Protein AF-R5GU74-F1 (afdb_monomer)

Secondary structure (DSSP, 8-state):
---HHHHHHHHHHHHS---SPEEEEEETTEEEEE-----SSHHHHHHTT----HHHHHHHHHHHHHHHHHHH----EEEEEEEEEEEEEE-TTSS-EEEEEEEEEEEEEESSHHHHHHHHHHHHHH-TTS-TT-BPPPTTSSSEEEEEEESS--TT----------S-----------

Structure (mmCIF, N/CA/C/O backbone):
data_AF-R5GU74-F1
#
_entry.id   AF-R5GU74-F1
#
loop_
_atom_site.group_PDB
_atom_site.id
_atom_site.type_symbol
_atom_site.label_atom_id
_atom_site.label_alt_id
_atom_site.label_comp_id
_atom_site.label_asym_id
_atom_site.label_entity_id
_atom_site.label_seq_id
_atom_site.pdbx_PDB_ins_code
_atom_site.Cartn_x
_atom_site.Cartn_y
_atom_site.Cartn_z
_atom_site.occupancy
_atom_site.B_iso_or_equiv
_atom_site.auth_seq_id
_atom_site.auth_comp_id
_atom_site.auth_asym_id
_atom_site.auth_atom_id
_atom_site.pdbx_PDB_model_num
ATOM 1 N N . MET A 1 1 ? -27.570 -5.276 6.043 1.00 58.91 1 MET A N 1
ATOM 2 C CA . MET A 1 1 ? -28.927 -4.745 5.839 1.00 58.91 1 MET A CA 1
ATOM 3 C C . MET A 1 1 ? -28.924 -3.304 6.296 1.00 58.91 1 MET A C 1
ATOM 5 O O . MET A 1 1 ? -28.289 -3.022 7.304 1.00 58.91 1 MET A O 1
ATOM 9 N N . ILE A 1 2 ? -29.552 -2.408 5.537 1.00 73.69 2 ILE A N 1
ATOM 10 C CA . ILE A 1 2 ? -29.804 -1.035 5.986 1.00 73.69 2 ILE A CA 1
ATOM 11 C C . ILE A 1 2 ? -30.941 -1.130 7.002 1.00 73.69 2 ILE A C 1
ATOM 13 O O . ILE A 1 2 ? -32.012 -1.630 6.669 1.00 73.69 2 ILE A O 1
ATOM 17 N N . THR A 1 3 ? -30.684 -0.750 8.251 1.00 86.31 3 THR A N 1
ATOM 18 C CA . THR A 1 3 ? -31.698 -0.796 9.309 1.00 86.31 3 THR A CA 1
ATOM 19 C C . THR A 1 3 ? -32.511 0.503 9.310 1.00 86.31 3 THR A C 1
ATOM 21 O O . THR A 1 3 ? -31.952 1.563 9.021 1.00 86.31 3 THR A O 1
ATOM 24 N N . PRO A 1 4 ? -33.803 0.473 9.680 1.00 89.12 4 PRO A N 1
ATOM 25 C CA . PRO A 1 4 ? -34.601 1.693 9.841 1.00 89.12 4 PRO A CA 1
ATOM 26 C C . PRO A 1 4 ? -33.964 2.701 10.812 1.00 89.12 4 PRO A C 1
ATOM 28 O O . PRO A 1 4 ? -33.993 3.902 10.564 1.00 89.12 4 PRO A O 1
ATOM 31 N N . ALA A 1 5 ? -33.299 2.207 11.862 1.00 87.19 5 ALA A N 1
ATOM 32 C CA . ALA A 1 5 ? -32.558 3.028 12.819 1.00 87.19 5 ALA A CA 1
ATOM 33 C C . ALA A 1 5 ? -31.375 3.780 12.183 1.00 87.19 5 ALA A C 1
ATOM 35 O O . ALA A 1 5 ? -31.147 4.945 12.493 1.00 87.19 5 ALA A O 1
ATOM 36 N N . LEU A 1 6 ? -30.645 3.145 11.256 1.00 88.44 6 LEU A N 1
ATOM 37 C CA . LEU A 1 6 ? -29.564 3.806 10.519 1.00 88.44 6 LEU A CA 1
ATOM 38 C C . LEU A 1 6 ? -30.110 4.941 9.644 1.00 88.44 6 LEU A C 1
ATOM 40 O O . LEU A 1 6 ? -29.499 6.000 9.562 1.00 88.44 6 LEU A O 1
ATOM 44 N N . VAL A 1 7 ? -31.257 4.726 8.998 1.00 91.00 7 VAL A N 1
ATOM 45 C CA . VAL A 1 7 ? -31.897 5.749 8.159 1.00 91.00 7 VAL A CA 1
ATOM 46 C C . VAL A 1 7 ? -32.353 6.942 8.998 1.00 91.00 7 VAL A C 1
ATOM 48 O O . VAL A 1 7 ? -32.141 8.078 8.578 1.00 91.00 7 VAL A O 1
ATOM 51 N N . ALA A 1 8 ? -32.945 6.698 10.170 1.00 93.75 8 ALA A N 1
ATOM 52 C CA . ALA A 1 8 ? -33.333 7.756 11.101 1.00 93.75 8 ALA A CA 1
ATOM 53 C C . ALA A 1 8 ? -32.115 8.583 11.542 1.00 93.75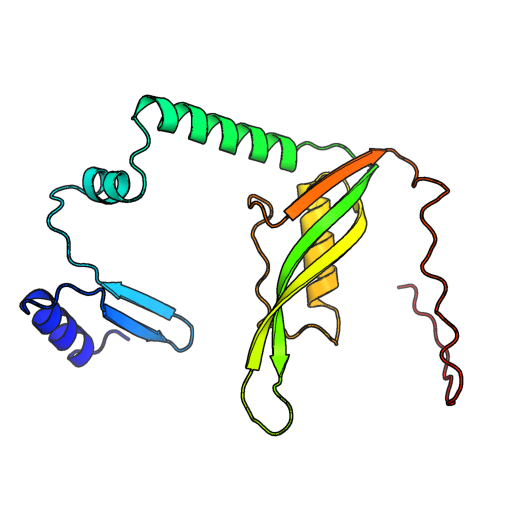 8 ALA A C 1
ATOM 55 O O . ALA A 1 8 ? -32.103 9.791 11.338 1.00 93.75 8 ALA A O 1
ATOM 56 N N . ASP A 1 9 ? -31.038 7.934 11.995 1.00 92.06 9 ASP A N 1
ATOM 57 C CA . ASP A 1 9 ? -29.837 8.648 12.444 1.00 92.06 9 ASP A CA 1
ATOM 58 C C . ASP A 1 9 ? -29.148 9.438 11.313 1.00 92.06 9 ASP A C 1
ATOM 60 O O . ASP A 1 9 ? -28.591 10.507 11.560 1.00 92.06 9 ASP A O 1
ATOM 64 N N . ILE A 1 10 ? -29.206 8.963 10.061 1.00 93.00 10 ILE A N 1
ATOM 65 C CA . ILE A 1 10 ? -28.720 9.730 8.900 1.00 93.00 10 ILE A CA 1
ATOM 66 C C . ILE A 1 10 ? -29.556 10.997 8.692 1.00 93.00 10 ILE A C 1
ATOM 68 O O . ILE A 1 10 ? -28.984 12.052 8.419 1.00 93.00 10 ILE A O 1
ATOM 72 N N . LYS A 1 11 ? -30.888 10.909 8.807 1.00 93.81 11 LYS A N 1
ATOM 73 C CA . LYS A 1 11 ? -31.780 12.073 8.680 1.00 93.81 11 LYS A CA 1
ATOM 74 C C . LYS A 1 11 ? -31.540 13.074 9.806 1.00 93.81 11 LYS A C 1
ATOM 76 O O . LYS A 1 11 ? -31.382 14.259 9.525 1.00 93.81 11 LYS A O 1
ATOM 81 N N . ASP A 1 12 ? -31.425 12.591 11.038 1.00 94.50 12 ASP A N 1
ATOM 82 C CA . ASP A 1 12 ? -31.149 13.426 12.208 1.00 94.50 12 ASP A CA 1
ATOM 83 C C . ASP A 1 12 ? -29.783 14.103 12.082 1.00 94.50 12 ASP A C 1
ATOM 85 O O . ASP A 1 12 ? -29.648 15.310 12.286 1.00 94.50 12 ASP A O 1
ATOM 89 N N . TYR A 1 13 ? -28.760 13.354 11.657 1.00 93.19 13 TYR A N 1
ATOM 90 C CA . TYR A 1 13 ? -27.455 13.935 11.388 1.00 93.19 13 TYR A CA 1
ATOM 91 C C . TYR A 1 13 ? -27.542 14.972 10.272 1.00 93.19 13 TYR A C 1
ATOM 93 O O . TYR A 1 13 ? -26.998 16.052 10.459 1.00 93.19 13 TYR A O 1
ATOM 101 N N . ALA A 1 14 ? -28.241 14.714 9.163 1.00 91.31 14 ALA A N 1
ATOM 102 C CA . ALA A 1 14 ? -28.392 15.673 8.069 1.00 91.31 14 ALA A CA 1
ATOM 103 C C . ALA A 1 14 ? -29.067 16.982 8.519 1.00 91.31 14 ALA A C 1
ATOM 105 O O . ALA A 1 14 ? -28.586 18.049 8.146 1.00 91.31 14 ALA A O 1
ATOM 106 N N . ALA A 1 15 ? -30.099 16.894 9.363 1.00 93.31 15 ALA A N 1
ATOM 107 C CA . ALA A 1 15 ? -30.835 18.040 9.899 1.00 93.31 15 ALA A CA 1
ATOM 108 C C . ALA A 1 15 ? -30.108 18.785 11.034 1.00 93.31 15 ALA A C 1
ATOM 110 O O . ALA A 1 15 ? -30.393 19.954 11.273 1.00 93.31 15 ALA A O 1
ATOM 111 N N . SER A 1 16 ? -29.186 18.129 11.746 1.00 91.88 16 SER A N 1
ATOM 112 C CA . SER A 1 16 ? -28.433 18.764 12.836 1.00 91.88 16 SER A CA 1
ATOM 113 C C . SER A 1 16 ? -27.524 19.898 12.340 1.00 91.88 16 SER A C 1
ATOM 115 O O . SER A 1 16 ? -27.186 19.954 11.163 1.00 91.88 16 SER A O 1
ATOM 117 N N . ASP A 1 17 ? -27.021 20.746 13.234 1.00 88.94 17 ASP A N 1
ATOM 118 C CA . ASP A 1 17 ? -25.986 21.739 12.891 1.00 88.94 17 ASP A CA 1
ATOM 119 C C . ASP A 1 17 ? -24.555 21.194 13.094 1.00 88.94 17 ASP A C 1
ATOM 121 O O . ASP A 1 17 ? -23.578 21.927 13.186 1.00 88.94 17 ASP A O 1
ATOM 125 N N . MET A 1 18 ? -24.403 19.868 13.213 1.00 83.19 18 MET A N 1
ATOM 126 C CA . MET A 1 18 ? -23.107 19.249 13.488 1.00 83.19 18 MET A CA 1
ATOM 127 C C . MET A 1 18 ? -22.195 19.321 12.247 1.00 83.19 18 MET A C 1
ATOM 129 O O . MET A 1 18 ? -22.518 18.684 11.236 1.00 83.19 18 MET A O 1
ATOM 133 N N . PRO A 1 19 ? -21.046 20.029 12.305 1.00 80.62 19 PRO A N 1
ATOM 134 C CA . PRO A 1 19 ? -20.224 20.299 11.122 1.00 80.62 19 PRO A CA 1
ATOM 135 C C . PRO A 1 19 ? -19.211 19.182 10.821 1.00 80.62 19 PRO A C 1
ATOM 137 O O . PRO A 1 19 ? -18.634 19.130 9.736 1.00 80.62 19 PRO A O 1
ATOM 140 N N . TYR A 1 20 ? -18.968 18.276 11.774 1.00 87.19 20 TYR A N 1
ATOM 141 C CA . TYR A 1 20 ? -17.936 17.247 11.653 1.00 87.19 20 TYR A CA 1
ATOM 142 C C . TYR A 1 20 ? -18.425 16.005 10.900 1.00 87.19 20 TYR A C 1
ATOM 144 O O . TYR A 1 20 ? -19.555 15.565 11.139 1.00 87.19 20 TYR A O 1
ATOM 152 N N . PRO A 1 21 ? -17.581 15.383 10.049 1.00 92.44 21 PRO A N 1
ATOM 153 C CA . PRO A 1 21 ? -17.921 14.142 9.362 1.00 92.44 21 PRO A CA 1
ATOM 154 C C . PRO A 1 21 ? -18.311 13.014 10.322 1.00 92.44 21 PRO A C 1
ATOM 156 O O . PRO A 1 21 ? -17.566 12.701 11.252 1.00 92.44 21 PRO A O 1
ATOM 159 N N . LYS A 1 22 ? -19.437 12.343 10.059 1.00 93.25 22 LYS A N 1
ATOM 160 C CA . LYS A 1 22 ? -19.902 11.195 10.856 1.00 93.25 22 LYS A CA 1
ATOM 161 C C . LYS A 1 22 ? -19.624 9.882 10.129 1.00 93.25 22 LYS A C 1
ATOM 163 O O . LYS A 1 22 ? -19.886 9.754 8.935 1.00 93.25 22 LYS A O 1
ATOM 168 N N . ARG A 1 23 ? -19.070 8.893 10.838 1.00 93.00 23 ARG A N 1
ATOM 169 C CA . ARG A 1 23 ? -18.725 7.571 10.288 1.00 93.00 23 ARG A CA 1
ATOM 170 C C . ARG A 1 23 ? -19.761 6.525 10.687 1.00 93.00 23 ARG A C 1
ATOM 172 O O . ARG A 1 23 ? -20.012 6.319 11.869 1.00 93.00 23 ARG A O 1
ATOM 179 N N . TYR A 1 24 ? -20.256 5.785 9.704 1.00 92.31 24 TYR A N 1
ATOM 180 C CA . TYR A 1 24 ? -21.252 4.732 9.865 1.00 92.31 24 TYR A CA 1
ATOM 181 C C . TYR A 1 24 ? -20.660 3.362 9.570 1.00 92.31 24 TYR A C 1
ATOM 183 O O . TYR A 1 24 ? -20.068 3.147 8.514 1.00 92.31 24 TYR A O 1
ATOM 191 N N . LYS A 1 25 ? -20.826 2.414 10.497 1.00 88.50 25 LYS A N 1
ATOM 192 C CA . LYS A 1 25 ? -20.379 1.025 10.340 1.00 88.50 25 LYS A CA 1
ATOM 193 C C . LYS A 1 25 ? -21.552 0.162 9.876 1.00 88.50 25 LYS A C 1
ATOM 195 O O . LYS A 1 25 ? -22.497 -0.039 10.626 1.00 88.50 25 LYS A O 1
ATOM 200 N N . VAL A 1 26 ? -21.473 -0.368 8.656 1.00 87.06 26 VAL A N 1
ATOM 201 C CA . VAL A 1 26 ? -22.537 -1.200 8.058 1.00 87.06 26 VAL A CA 1
ATOM 202 C C . VAL A 1 26 ? -22.237 -2.690 8.236 1.00 87.06 26 VAL A C 1
ATOM 204 O O . VAL A 1 26 ? -23.146 -3.499 8.411 1.00 87.06 26 VAL A O 1
ATOM 207 N N . ARG A 1 27 ? -20.950 -3.064 8.197 1.00 82.38 27 ARG A N 1
ATOM 208 C CA . ARG A 1 27 ? -20.431 -4.422 8.452 1.00 82.38 27 ARG A CA 1
ATOM 209 C C . ARG A 1 27 ? -19.072 -4.339 9.166 1.00 82.38 27 ARG A C 1
ATOM 211 O O . ARG A 1 27 ? -18.459 -3.271 9.151 1.00 82.38 27 ARG A O 1
ATOM 218 N N . PRO A 1 28 ? -18.542 -5.435 9.747 1.00 80.31 28 PRO A N 1
ATOM 219 C CA . PRO A 1 28 ? -17.254 -5.432 10.452 1.00 80.31 28 PRO A CA 1
ATOM 220 C C . PRO A 1 28 ? -16.089 -4.770 9.696 1.00 80.31 28 PRO A C 1
ATOM 222 O O . PRO A 1 28 ? -15.241 -4.157 10.339 1.00 80.31 28 PRO A O 1
ATOM 225 N N . ARG A 1 29 ? -16.088 -4.823 8.355 1.00 83.56 29 ARG A N 1
ATOM 226 C CA . ARG A 1 29 ? -15.060 -4.228 7.477 1.00 83.56 29 ARG A CA 1
ATOM 227 C C . ARG A 1 29 ? -15.585 -3.170 6.498 1.00 83.56 29 ARG A C 1
ATOM 229 O O . ARG A 1 29 ? -14.832 -2.719 5.647 1.00 83.56 29 ARG A O 1
ATOM 236 N N . ILE A 1 30 ? -16.861 -2.787 6.587 1.00 87.31 30 ILE A N 1
ATOM 237 C CA . ILE A 1 30 ? -17.474 -1.834 5.650 1.00 87.31 30 ILE A CA 1
ATOM 238 C C . ILE A 1 30 ? -18.059 -0.673 6.439 1.00 87.31 30 ILE A C 1
ATOM 240 O O . I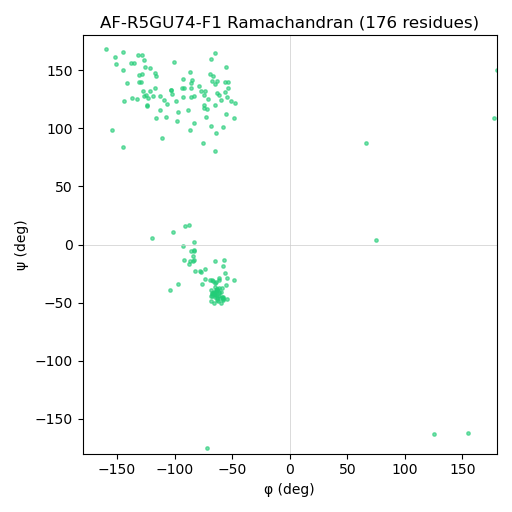LE A 1 30 ? -18.950 -0.853 7.276 1.00 87.31 30 ILE A O 1
ATOM 244 N N . TYR A 1 31 ? -17.551 0.516 6.145 1.00 92.19 31 TYR A N 1
ATOM 245 C CA . TYR A 1 31 ? -18.023 1.775 6.689 1.00 92.19 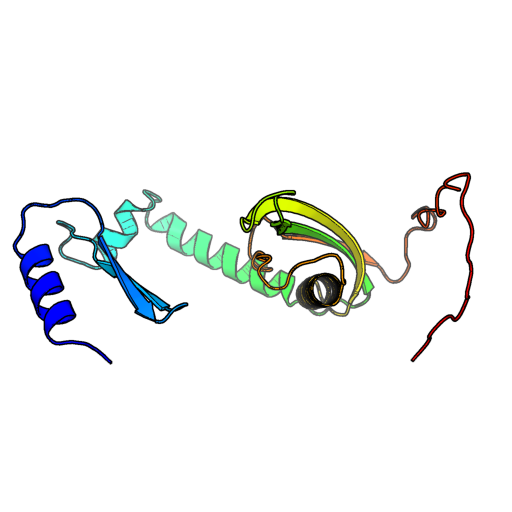31 TYR A CA 1
ATOM 246 C C . TYR A 1 31 ? -18.146 2.811 5.575 1.00 92.19 31 TYR A C 1
ATOM 248 O O . TYR A 1 31 ? -17.463 2.721 4.557 1.00 92.19 31 TYR A O 1
ATOM 256 N N . PHE A 1 32 ? -18.996 3.805 5.790 1.00 92.06 32 PHE A N 1
ATOM 257 C CA . PHE A 1 32 ? -19.024 5.021 4.986 1.00 92.06 32 PHE A CA 1
ATOM 258 C C . PHE A 1 32 ? -18.968 6.234 5.912 1.00 92.06 32 PHE A C 1
ATOM 260 O O . PHE A 1 32 ? -19.182 6.118 7.121 1.00 92.06 32 PHE A O 1
ATOM 267 N N . ILE A 1 33 ? -18.632 7.389 5.352 1.00 92.56 33 ILE A N 1
ATOM 268 C CA . ILE A 1 33 ? -18.660 8.665 6.063 1.00 92.56 33 ILE A CA 1
ATOM 269 C C . ILE A 1 33 ? -19.689 9.572 5.407 1.00 92.56 33 ILE A C 1
ATOM 271 O O . ILE A 1 33 ? -19.854 9.539 4.188 1.00 92.56 33 ILE A O 1
ATOM 275 N N . LEU A 1 34 ? -20.358 10.375 6.221 1.00 91.69 34 LEU A N 1
ATOM 276 C CA . LEU A 1 34 ? -21.212 11.455 5.767 1.00 91.69 34 LEU A CA 1
ATOM 277 C C . LEU A 1 34 ? -20.517 12.771 6.102 1.00 91.69 34 LEU A C 1
ATOM 279 O O . LEU A 1 34 ? -20.118 12.989 7.244 1.00 91.69 34 LEU A O 1
ATOM 283 N N . ILE A 1 35 ? -20.314 13.601 5.084 1.00 89.88 35 ILE A N 1
ATOM 284 C CA . ILE A 1 35 ? -19.662 14.906 5.192 1.00 89.88 35 ILE A CA 1
ATOM 285 C C . ILE A 1 35 ? -20.684 15.945 4.757 1.00 89.88 35 ILE A C 1
ATOM 287 O O . ILE A 1 35 ? -21.233 15.836 3.661 1.00 89.88 35 ILE A O 1
ATOM 291 N N . LYS A 1 36 ? -20.907 16.956 5.595 1.00 89.38 36 LYS A N 1
ATOM 292 C CA . LYS A 1 36 ? -21.650 18.150 5.199 1.00 89.38 36 LYS A CA 1
ATOM 293 C C . LYS A 1 36 ? -20.709 19.141 4.547 1.00 89.38 36 LYS A C 1
ATOM 295 O O . LYS A 1 36 ? -19.575 19.320 4.987 1.00 89.38 36 LYS A O 1
ATOM 300 N N . THR A 1 37 ? -21.175 19.769 3.484 1.00 86.12 37 THR A N 1
ATOM 301 C CA . THR A 1 37 ? -20.413 20.788 2.779 1.00 86.12 37 THR A CA 1
ATOM 302 C C . THR A 1 37 ? -21.350 21.862 2.262 1.00 86.12 37 THR A C 1
ATOM 304 O O . THR A 1 37 ? -22.508 21.585 1.965 1.00 86.12 37 THR A O 1
ATOM 307 N N . VAL A 1 38 ? -20.824 23.080 2.171 1.00 85.44 38 VAL A N 1
ATOM 308 C CA . VAL A 1 38 ? -21.485 24.221 1.527 1.00 85.44 38 VAL A CA 1
ATOM 309 C C . VAL A 1 38 ? -21.262 24.238 0.012 1.00 85.44 38 VAL A C 1
ATOM 311 O O . VAL A 1 38 ? -21.901 25.020 -0.683 1.00 85.44 38 VAL A O 1
ATOM 314 N N . ALA A 1 39 ? -20.368 23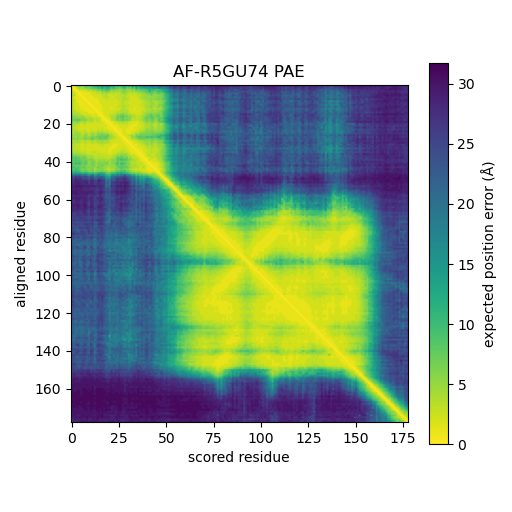.384 -0.500 1.00 85.31 39 ALA A N 1
ATOM 315 C CA . ALA A 1 39 ? -20.094 23.282 -1.926 1.00 85.31 39 ALA A CA 1
ATOM 316 C C . ALA A 1 39 ? -21.346 22.818 -2.679 1.00 85.31 39 ALA A C 1
ATOM 318 O O . ALA A 1 39 ? -21.955 21.805 -2.327 1.00 85.31 39 ALA A O 1
ATOM 319 N N . GLN A 1 40 ? -21.700 23.535 -3.742 1.00 85.94 40 GLN A N 1
ATOM 320 C CA . GLN A 1 40 ? -22.898 23.241 -4.533 1.00 85.94 40 GLN A CA 1
ATOM 321 C C . GLN A 1 40 ? -22.649 22.128 -5.551 1.00 85.94 40 GLN A C 1
ATOM 323 O O . GLN A 1 40 ? -23.580 21.454 -5.992 1.00 85.94 40 GLN A O 1
ATOM 328 N N . THR A 1 41 ? -21.384 21.913 -5.923 1.00 86.56 41 THR A N 1
ATOM 329 C CA . THR A 1 41 ? -20.993 20.875 -6.879 1.00 86.56 41 THR A CA 1
ATOM 330 C C . THR A 1 41 ? -19.917 19.953 -6.315 1.00 86.56 41 THR A C 1
ATOM 332 O O . THR A 1 41 ? -19.069 20.332 -5.505 1.00 86.56 41 THR A O 1
ATOM 335 N N . LEU A 1 42 ? -19.895 18.712 -6.808 1.00 78.12 42 LEU A N 1
ATOM 336 C CA . LEU A 1 42 ? -18.841 17.752 -6.477 1.00 78.12 42 LEU A CA 1
ATOM 337 C C . LEU A 1 42 ? -17.450 18.243 -6.927 1.00 78.12 42 LEU A C 1
ATOM 339 O O . LEU A 1 42 ? -16.445 17.891 -6.308 1.00 78.12 42 LEU A O 1
ATOM 343 N N . ALA A 1 43 ? -17.385 19.021 -8.013 1.00 79.94 43 ALA A N 1
ATOM 344 C CA . ALA A 1 43 ? -16.143 19.588 -8.530 1.00 79.94 43 ALA A CA 1
ATOM 345 C C . ALA A 1 43 ? -15.545 20.597 -7.539 1.00 79.94 43 ALA A C 1
ATOM 347 O O . ALA A 1 43 ? -14.393 20.445 -7.138 1.00 79.94 43 ALA A O 1
ATOM 348 N N . GLU A 1 44 ? -16.358 21.541 -7.065 1.00 80.19 44 GLU A N 1
ATOM 349 C CA . GLU A 1 44 ? -15.988 22.534 -6.050 1.00 80.19 44 GLU A CA 1
ATOM 350 C C . GLU A 1 44 ? -15.517 21.870 -4.745 1.00 80.19 44 GLU A C 1
ATOM 352 O O . GLU A 1 44 ? -14.444 22.180 -4.223 1.00 80.19 44 GLU A O 1
ATOM 357 N N . PHE A 1 45 ? -16.253 20.859 -4.267 1.00 80.62 45 PHE A N 1
ATOM 358 C CA . PHE A 1 45 ? -15.863 20.092 -3.081 1.00 80.62 45 PHE A CA 1
ATOM 359 C C . PHE A 1 45 ? -14.485 19.422 -3.233 1.00 80.62 45 PHE A C 1
ATOM 361 O O . PHE A 1 45 ? -13.704 19.350 -2.281 1.00 80.62 45 PHE A O 1
ATOM 368 N N . LYS A 1 46 ? -14.160 18.929 -4.434 1.00 80.38 46 LYS A N 1
ATOM 369 C CA . LYS A 1 46 ? -12.869 18.288 -4.725 1.00 80.38 46 LYS A CA 1
ATOM 370 C C . LYS A 1 46 ? -11.730 19.298 -4.878 1.00 80.38 46 LYS A C 1
ATOM 372 O O . LYS A 1 46 ? -10.612 18.979 -4.470 1.00 80.38 46 LYS A O 1
ATOM 377 N N . MET A 1 47 ? -12.003 20.486 -5.419 1.00 69.06 47 MET A N 1
ATOM 378 C CA . MET A 1 47 ? -11.023 21.568 -5.575 1.00 69.06 47 MET A CA 1
ATOM 379 C C . MET A 1 47 ? -10.523 22.077 -4.219 1.00 69.06 47 MET A C 1
ATOM 381 O O . MET A 1 47 ? -9.322 22.235 -4.031 1.00 69.06 47 MET A O 1
ATOM 385 N N . ASN A 1 48 ? -11.395 22.191 -3.214 1.00 60.78 48 ASN A N 1
ATOM 386 C CA . ASN A 1 48 ? -10.989 22.643 -1.875 1.00 60.78 48 ASN A CA 1
ATOM 387 C C . ASN A 1 48 ? -10.014 21.694 -1.150 1.00 60.78 48 ASN A C 1
ATOM 389 O O . ASN A 1 48 ? -9.375 22.089 -0.178 1.00 60.78 48 ASN A O 1
ATOM 393 N N . LYS A 1 49 ? -9.845 20.448 -1.620 1.00 55.75 49 LYS A N 1
ATOM 394 C CA . LYS A 1 49 ? -8.858 19.509 -1.058 1.00 55.7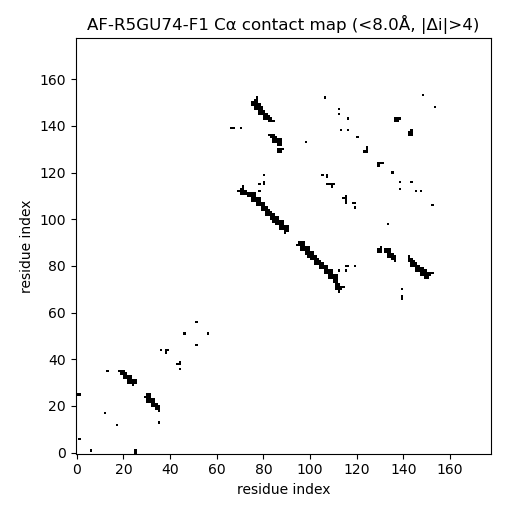5 49 LYS A CA 1
ATOM 395 C C . LYS A 1 49 ? -7.446 19.707 -1.623 1.00 55.75 49 LYS A C 1
ATOM 397 O O . LYS A 1 49 ? -6.495 19.147 -1.078 1.00 55.75 49 LYS A O 1
ATOM 402 N N . LYS A 1 50 ? -7.309 20.467 -2.712 1.00 50.41 50 LYS A N 1
ATOM 403 C CA . LYS A 1 50 ? -6.044 20.868 -3.329 1.00 50.41 50 LYS A CA 1
ATOM 404 C C . LYS A 1 50 ? -6.278 22.173 -4.078 1.00 50.41 50 LYS A C 1
ATOM 406 O O . LYS A 1 50 ? -6.722 22.138 -5.222 1.00 50.41 50 LYS A O 1
ATOM 411 N N . ALA A 1 51 ? -5.931 23.299 -3.463 1.00 43.75 51 ALA A N 1
ATOM 412 C CA . ALA A 1 51 ? -5.653 24.513 -4.219 1.00 43.75 51 ALA A CA 1
ATOM 413 C C . ALA A 1 51 ? -4.401 24.258 -5.079 1.00 43.75 51 ALA A C 1
ATOM 415 O O . ALA A 1 51 ? -3.281 24.562 -4.690 1.00 43.75 51 ALA A O 1
ATOM 416 N N . ALA A 1 52 ? -4.611 23.582 -6.202 1.00 47.69 52 ALA A N 1
ATOM 417 C CA . ALA A 1 52 ? -3.687 23.412 -7.302 1.00 47.69 52 ALA A CA 1
ATOM 418 C C . ALA A 1 52 ? -4.450 23.930 -8.533 1.00 47.69 52 ALA A C 1
ATOM 420 O O . ALA A 1 52 ? -5.556 23.436 -8.791 1.00 47.69 52 ALA A O 1
ATOM 421 N N . PRO A 1 53 ? -3.960 24.972 -9.223 1.00 43.81 53 PRO A N 1
ATOM 422 C CA . PRO A 1 53 ? -4.659 25.595 -10.342 1.00 43.81 53 PRO A CA 1
ATOM 423 C C . PRO A 1 53 ? -5.023 24.583 -11.438 1.00 43.81 53 PRO A C 1
ATOM 425 O O . PRO A 1 53 ? -4.354 23.575 -11.631 1.00 43.81 53 PRO A O 1
ATOM 428 N N . VAL A 1 54 ? -6.092 24.864 -12.188 1.00 51.47 54 VAL A N 1
ATOM 429 C CA . VAL A 1 54 ? -6.699 23.959 -13.188 1.00 51.47 54 VAL A CA 1
ATOM 430 C C . VAL A 1 54 ? -5.696 23.456 -14.248 1.00 51.47 54 VAL A C 1
ATOM 432 O O . VAL A 1 54 ? -5.815 22.315 -14.688 1.00 51.47 54 VAL A O 1
ATOM 435 N N . ASN A 1 55 ? -4.651 24.229 -14.576 1.00 49.53 55 ASN A N 1
ATOM 436 C CA . ASN A 1 55 ? -3.557 23.789 -15.459 1.00 49.53 55 ASN A CA 1
ATOM 437 C C . ASN A 1 55 ? -2.674 22.677 -14.853 1.00 49.53 55 ASN A C 1
ATOM 439 O O . ASN A 1 55 ? -2.181 21.818 -15.580 1.00 49.53 55 ASN A O 1
ATOM 443 N N . GLU A 1 56 ? -2.514 22.627 -13.528 1.00 49.66 56 GLU A N 1
ATOM 444 C CA . GLU A 1 56 ? -1.750 21.572 -12.849 1.00 49.66 56 GLU A CA 1
ATOM 445 C C . GLU A 1 56 ? -2.494 20.234 -12.825 1.00 49.66 56 GLU A C 1
ATOM 447 O O . GLU A 1 56 ? -1.870 19.186 -12.668 1.00 49.66 56 GLU A O 1
ATOM 452 N N . VAL A 1 57 ? -3.822 20.233 -12.981 1.00 52.50 57 VAL A N 1
ATOM 453 C CA . VAL A 1 57 ? -4.628 19.004 -12.938 1.00 52.50 57 VAL A CA 1
ATOM 454 C C . VAL A 1 57 ? -4.316 18.124 -14.149 1.00 52.50 57 VAL A C 1
ATOM 456 O O . VAL A 1 57 ? -4.098 16.924 -13.981 1.00 52.50 57 VAL A O 1
ATOM 459 N N . THR A 1 58 ? -4.198 18.730 -15.333 1.00 56.47 58 THR A N 1
ATOM 460 C CA . THR A 1 58 ? -3.858 18.052 -16.591 1.00 56.47 58 THR A CA 1
ATOM 461 C C . THR A 1 58 ? -2.424 17.523 -16.566 1.00 56.47 58 THR A C 1
ATOM 463 O O . THR A 1 58 ? -2.186 16.360 -16.887 1.00 56.47 58 THR A O 1
ATOM 466 N N . GLU A 1 59 ? -1.466 18.322 -16.085 1.00 58.56 59 GLU A N 1
ATOM 467 C CA . GLU A 1 59 ? -0.076 17.878 -15.933 1.00 58.56 59 GLU A CA 1
ATOM 468 C C . GLU A 1 59 ? 0.087 16.795 -14.861 1.00 58.56 59 GLU A C 1
ATOM 470 O O . GLU A 1 59 ? 0.820 15.828 -15.056 1.00 58.56 59 GLU A O 1
ATOM 475 N N . ALA A 1 60 ? -0.588 16.915 -13.717 1.00 59.12 60 ALA A N 1
ATOM 476 C CA . ALA A 1 60 ? -0.523 15.917 -12.655 1.00 59.12 60 ALA A CA 1
ATOM 477 C C . ALA A 1 60 ? -1.204 14.601 -13.058 1.00 59.12 60 ALA A C 1
ATOM 479 O O . ALA A 1 60 ? -0.799 13.536 -12.584 1.00 59.12 60 ALA A O 1
ATOM 480 N N . GLN A 1 61 ? -2.232 14.653 -13.908 1.00 60.75 61 GLN A N 1
ATOM 481 C CA . GLN A 1 61 ? -2.831 13.473 -14.528 1.00 60.75 61 GLN A CA 1
ATOM 482 C C . GLN A 1 61 ? -1.867 12.834 -15.531 1.00 60.75 61 GLN A C 1
ATOM 484 O O . GLN A 1 61 ? -1.575 11.649 -15.379 1.00 60.75 61 GLN A O 1
ATOM 489 N N . ALA A 1 62 ? -1.276 13.619 -16.436 1.00 62.28 62 ALA A N 1
ATOM 490 C CA . ALA A 1 62 ? -0.274 13.135 -17.386 1.00 62.28 62 ALA A CA 1
ATOM 491 C C . ALA A 1 62 ? 0.940 1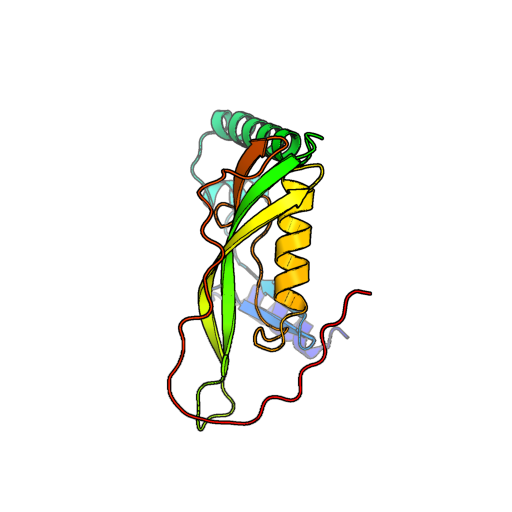2.513 -16.674 1.00 62.28 62 ALA A C 1
ATOM 493 O O . ALA A 1 62 ? 1.335 11.396 -16.980 1.00 62.28 62 ALA A O 1
ATOM 494 N N . ARG A 1 63 ? 1.482 13.155 -15.629 1.00 64.31 63 ARG A N 1
ATOM 495 C CA . ARG A 1 63 ? 2.596 12.610 -14.824 1.00 64.31 63 ARG A CA 1
ATOM 496 C C . ARG A 1 63 ? 2.233 11.292 -14.133 1.00 64.31 63 ARG A C 1
ATOM 498 O O . ARG A 1 63 ? 3.077 10.403 -14.028 1.00 64.31 63 ARG A O 1
ATOM 505 N N . LYS A 1 64 ? 0.993 11.145 -13.649 1.00 64.25 64 LYS A N 1
ATOM 506 C CA . LYS A 1 64 ? 0.510 9.883 -13.058 1.00 64.25 64 LYS A CA 1
ATOM 507 C C . LYS A 1 64 ? 0.382 8.779 -14.100 1.00 64.25 64 LYS A C 1
ATOM 509 O O . LYS A 1 64 ? 0.695 7.633 -13.785 1.00 64.25 64 LYS A O 1
ATOM 514 N N . GLU A 1 65 ? -0.072 9.120 -15.299 1.00 69.19 65 GLU A N 1
ATOM 515 C CA . GLU A 1 65 ? -0.190 8.196 -16.424 1.00 69.19 65 GLU A CA 1
ATOM 516 C C . GLU A 1 65 ? 1.191 7.760 -16.925 1.00 69.19 65 GLU A C 1
ATOM 518 O O . GLU A 1 65 ? 1.453 6.565 -17.019 1.00 69.19 65 GLU A O 1
ATOM 523 N N . THR A 1 66 ? 2.140 8.688 -17.069 1.00 75.19 66 THR A N 1
ATOM 524 C CA . THR A 1 66 ? 3.541 8.382 -17.393 1.00 75.19 66 THR A CA 1
ATOM 525 C C . THR A 1 66 ? 4.185 7.475 -16.347 1.00 75.19 66 THR A C 1
ATOM 527 O O . THR A 1 66 ? 4.819 6.485 -16.708 1.00 75.19 66 THR A O 1
ATOM 530 N N . LYS A 1 67 ? 3.987 7.748 -15.047 1.00 74.62 67 LYS A N 1
ATOM 531 C CA . LYS A 1 67 ? 4.500 6.885 -13.967 1.00 74.62 67 LYS A CA 1
ATOM 532 C C . LYS A 1 67 ? 3.878 5.487 -14.023 1.00 74.62 67 LYS A C 1
ATOM 534 O O . LYS A 1 67 ? 4.567 4.504 -13.773 1.00 74.62 67 LYS A O 1
ATOM 539 N N . LEU A 1 68 ? 2.587 5.384 -14.348 1.00 79.00 68 LEU A N 1
ATOM 540 C CA . LEU A 1 68 ? 1.911 4.096 -14.503 1.00 79.00 68 LEU A CA 1
ATOM 541 C C . LEU A 1 68 ? 2.451 3.313 -15.703 1.00 79.00 68 LEU A C 1
ATOM 543 O O . LEU A 1 68 ? 2.669 2.109 -15.588 1.00 79.00 68 LEU A O 1
ATOM 547 N N . ASN A 1 69 ? 2.691 3.991 -16.821 1.00 83.38 69 ASN A N 1
ATOM 548 C CA . ASN A 1 69 ? 3.250 3.380 -18.021 1.00 83.38 69 ASN A CA 1
ATOM 549 C C . ASN A 1 69 ? 4.687 2.905 -17.777 1.00 83.38 69 ASN A C 1
ATOM 551 O O . ASN A 1 69 ? 5.018 1.783 -18.135 1.00 83.38 69 ASN A O 1
ATOM 555 N N . GLN A 1 70 ? 5.510 3.690 -17.072 1.00 85.00 70 GLN A N 1
ATOM 556 C CA . GLN A 1 70 ? 6.847 3.262 -16.645 1.00 85.00 70 GLN A CA 1
ATOM 557 C C . GLN A 1 70 ? 6.809 2.046 -15.717 1.00 85.00 70 GLN A C 1
ATOM 559 O O . GLN A 1 70 ? 7.617 1.136 -15.866 1.00 85.00 70 GLN A O 1
ATOM 564 N N . LEU A 1 71 ? 5.868 2.015 -14.771 1.00 89.50 71 LEU A N 1
ATOM 565 C CA . LEU A 1 71 ? 5.747 0.918 -13.813 1.00 89.50 71 LEU A CA 1
ATOM 566 C C . LEU A 1 71 ? 5.384 -0.411 -14.500 1.00 89.50 71 LEU A C 1
ATOM 568 O O . LEU A 1 71 ? 5.869 -1.465 -14.094 1.00 89.50 71 LEU A O 1
ATOM 572 N N . ASN A 1 72 ? 4.550 -0.351 -15.542 1.00 90.94 72 ASN A N 1
ATOM 573 C CA . ASN A 1 72 ? 4.127 -1.515 -16.325 1.00 90.94 72 ASN A CA 1
ATOM 574 C C . ASN A 1 72 ? 5.010 -1.782 -17.553 1.00 90.94 72 ASN A C 1
ATOM 576 O O . ASN A 1 72 ? 4.754 -2.746 -18.272 1.00 90.94 72 ASN A O 1
ATOM 580 N N . SER A 1 73 ? 6.023 -0.950 -17.809 1.00 91.06 73 SER A N 1
ATOM 581 C CA . SER A 1 73 ? 6.949 -1.154 -18.920 1.00 91.06 73 SER A CA 1
ATOM 582 C C . SER A 1 73 ? 7.640 -2.501 -18.754 1.00 91.06 73 SER A C 1
ATOM 584 O O . SER A 1 73 ? 8.248 -2.767 -17.715 1.00 91.06 73 SER A O 1
ATOM 586 N N . ILE A 1 74 ? 7.535 -3.348 -19.777 1.00 93.12 74 ILE A N 1
ATOM 587 C CA . ILE A 1 74 ? 8.191 -4.652 -19.792 1.00 93.12 74 ILE A CA 1
ATOM 588 C C . ILE A 1 74 ? 9.682 -4.403 -20.000 1.00 93.12 74 ILE A C 1
ATOM 590 O O . ILE A 1 74 ? 10.113 -3.961 -21.062 1.00 93.12 74 ILE A O 1
ATOM 594 N N . GLN A 1 75 ? 10.454 -4.655 -18.955 1.00 93.25 75 GLN A N 1
ATOM 595 C CA . GLN A 1 75 ? 11.902 -4.542 -18.938 1.00 93.25 75 GLN A CA 1
ATOM 596 C C . GLN A 1 75 ? 12.439 -5.654 -18.025 1.00 93.25 75 GLN A C 1
ATOM 598 O O . GLN A 1 75 ? 12.636 -5.434 -16.829 1.00 93.25 75 GLN A O 1
ATOM 603 N N . PRO A 1 76 ? 12.605 -6.878 -18.548 1.00 94.75 76 PRO A N 1
ATOM 604 C CA . PRO A 1 76 ? 13.032 -8.013 -17.745 1.00 94.75 76 PRO A CA 1
ATOM 605 C C . PRO A 1 76 ? 14.431 -7.811 -17.170 1.00 94.75 76 PRO A C 1
ATOM 607 O O . PRO A 1 76 ? 15.309 -7.269 -17.833 1.00 94.75 76 PRO A O 1
ATOM 610 N N . GLY A 1 77 ? 14.626 -8.236 -15.923 1.00 94.12 77 GLY A N 1
ATOM 611 C CA . GLY A 1 77 ? 15.923 -8.195 -15.256 1.00 94.12 77 GLY A CA 1
ATOM 612 C C . GLY A 1 77 ? 15.800 -8.143 -13.737 1.00 94.12 77 GLY A C 1
ATOM 613 O O . GLY A 1 77 ? 14.768 -8.478 -13.150 1.00 94.12 77 GLY A O 1
ATOM 614 N N . TRP A 1 78 ? 16.879 -7.732 -13.086 1.00 95.31 78 TRP A N 1
ATOM 615 C CA . TRP A 1 78 ? 16.937 -7.499 -11.653 1.00 95.31 78 TRP A CA 1
ATOM 616 C C . TRP A 1 78 ? 16.477 -6.094 -11.306 1.00 95.31 78 TRP A C 1
ATOM 618 O O . TRP A 1 78 ? 16.897 -5.101 -11.902 1.00 95.31 78 TRP A O 1
ATOM 628 N N . TYR A 1 79 ? 15.646 -6.023 -10.276 1.00 95.31 79 TYR A N 1
ATOM 629 C CA . TYR A 1 79 ? 15.163 -4.789 -9.690 1.00 95.31 79 TYR A CA 1
ATOM 630 C C . TYR A 1 79 ? 15.543 -4.742 -8.218 1.00 95.31 79 TYR A C 1
ATOM 632 O O . TYR A 1 79 ? 15.279 -5.685 -7.480 1.00 95.31 79 TYR A O 1
ATOM 640 N N . GLU A 1 80 ? 16.092 -3.624 -7.765 1.00 96.06 80 GLU A N 1
ATOM 641 C CA . GLU A 1 80 ? 16.130 -3.282 -6.347 1.00 96.06 80 GLU A CA 1
ATOM 642 C C . GLU A 1 80 ? 14.783 -2.640 -5.999 1.00 96.06 80 GLU A C 1
ATOM 644 O O . GLU A 1 80 ? 14.509 -1.505 -6.392 1.00 96.06 80 GLU A O 1
ATOM 649 N N . GLY A 1 81 ? 13.907 -3.376 -5.315 1.00 95.25 81 GLY A N 1
ATOM 650 C CA . GLY A 1 81 ? 12.615 -2.873 -4.859 1.00 95.25 81 GLY A CA 1
ATOM 651 C C . GLY A 1 81 ? 12.646 -2.570 -3.366 1.00 95.25 81 GLY A C 1
ATOM 652 O O . GLY A 1 81 ? 13.080 -3.399 -2.571 1.00 95.25 81 GLY A O 1
ATOM 653 N N . ALA A 1 82 ? 12.151 -1.399 -2.971 1.00 96.94 82 ALA A N 1
ATOM 654 C CA . ALA A 1 82 ? 12.005 -1.005 -1.575 1.00 96.94 82 ALA A CA 1
ATOM 655 C C . ALA A 1 82 ? 10.573 -0.542 -1.289 1.00 96.94 82 ALA A C 1
ATOM 65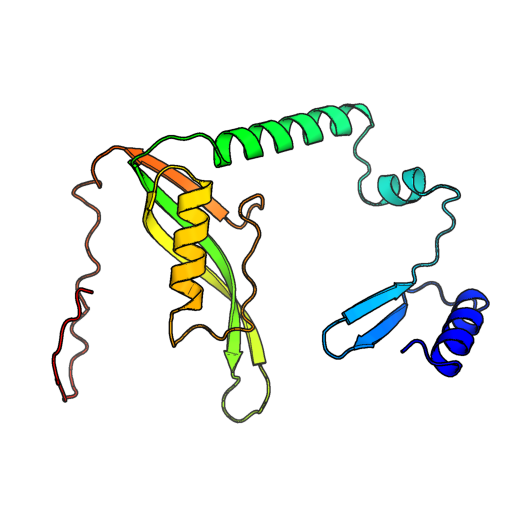7 O O . ALA A 1 82 ? 10.005 0.265 -2.024 1.00 96.94 82 ALA A O 1
ATOM 658 N N . ILE A 1 83 ? 9.992 -1.049 -0.204 1.00 96.81 83 ILE A N 1
ATOM 659 C CA . ILE A 1 83 ? 8.627 -0.765 0.231 1.00 96.81 83 ILE A CA 1
ATOM 660 C C . ILE A 1 83 ? 8.609 -0.359 1.706 1.00 96.81 83 ILE A C 1
ATOM 662 O O . ILE A 1 83 ? 9.312 -0.932 2.536 1.00 96.81 83 ILE A O 1
ATOM 666 N N . VAL A 1 84 ? 7.783 0.626 2.041 1.00 97.44 84 VAL A N 1
ATOM 667 C CA . VAL A 1 84 ? 7.447 0.992 3.420 1.00 97.44 84 VAL A CA 1
ATOM 668 C C . VAL A 1 84 ? 5.981 0.659 3.648 1.00 97.44 84 VAL A C 1
ATOM 670 O O . VAL A 1 84 ? 5.103 1.236 3.008 1.00 97.44 84 VAL A O 1
ATOM 673 N N . PHE A 1 85 ? 5.705 -0.283 4.543 1.00 97.31 85 PHE A N 1
ATOM 674 C CA . PHE A 1 85 ? 4.355 -0.768 4.820 1.00 97.31 85 PHE A CA 1
ATOM 675 C C . PHE A 1 85 ? 4.028 -0.688 6.310 1.00 97.31 85 PHE A C 1
ATOM 677 O O . PHE A 1 85 ? 4.917 -0.623 7.157 1.00 97.31 85 PHE A O 1
ATOM 684 N N . LYS A 1 86 ? 2.735 -0.681 6.640 1.00 96.88 86 LYS A N 1
ATOM 685 C CA . LYS A 1 86 ? 2.272 -0.674 8.030 1.00 96.88 86 LYS A CA 1
ATOM 686 C C . LYS A 1 86 ? 2.190 -2.115 8.523 1.00 96.88 86 LYS A C 1
ATOM 688 O O . LYS A 1 86 ? 1.204 -2.801 8.247 1.00 96.88 86 LYS A O 1
ATOM 693 N N . ARG A 1 87 ? 3.205 -2.572 9.250 1.00 96.38 87 ARG A N 1
ATOM 694 C CA . ARG A 1 87 ? 3.231 -3.897 9.876 1.00 96.38 87 ARG A CA 1
ATOM 695 C C . ARG A 1 87 ? 2.374 -3.898 11.134 1.00 96.38 87 ARG A C 1
ATOM 697 O O . ARG A 1 87 ? 2.487 -2.995 11.961 1.00 96.38 87 ARG A O 1
ATOM 704 N N . VAL A 1 88 ? 1.524 -4.907 11.274 1.00 96.94 88 VAL A N 1
ATOM 705 C CA . VAL A 1 88 ? 0.766 -5.133 12.507 1.00 96.94 88 VAL A CA 1
ATOM 706 C C . VAL A 1 88 ? 1.631 -5.897 13.500 1.00 96.94 88 VAL A C 1
ATOM 708 O O . VAL A 1 88 ? 2.177 -6.946 13.170 1.00 96.94 88 VAL A O 1
ATOM 711 N N . ILE A 1 89 ? 1.744 -5.363 14.715 1.00 93.81 89 ILE A N 1
ATOM 712 C CA . ILE A 1 89 ? 2.539 -5.941 15.800 1.00 93.81 89 ILE A CA 1
ATOM 713 C C . ILE A 1 89 ? 1.641 -6.096 17.036 1.00 93.81 89 ILE A C 1
ATOM 715 O O . ILE A 1 89 ? 0.967 -5.129 17.415 1.00 93.81 89 ILE A O 1
ATOM 719 N N . PRO A 1 90 ? 1.576 -7.291 17.654 1.00 92.00 90 PRO A N 1
ATOM 720 C CA . PRO A 1 90 ? 0.874 -7.483 18.919 1.00 92.00 90 PRO A CA 1
ATOM 721 C C . PRO A 1 90 ? 1.599 -6.744 20.044 1.00 92.00 90 PRO A C 1
ATOM 723 O O . PRO A 1 90 ? 2.826 -6.749 20.107 1.00 92.00 90 PRO A O 1
ATOM 726 N N . ILE A 1 91 ? 0.845 -6.125 20.950 1.00 92.06 91 ILE A N 1
ATOM 727 C CA . ILE A 1 91 ? 1.419 -5.512 22.150 1.00 92.06 91 ILE A CA 1
ATOM 728 C C . ILE A 1 91 ? 1.474 -6.590 23.244 1.00 92.06 91 ILE A C 1
ATOM 730 O O . ILE A 1 91 ? 0.402 -7.044 23.668 1.00 92.06 91 ILE A O 1
ATOM 734 N N . PRO A 1 92 ? 2.672 -6.999 23.716 1.00 91.25 92 PRO A N 1
ATOM 735 C CA . PRO A 1 92 ? 2.812 -8.049 24.724 1.00 91.25 92 PRO A CA 1
ATOM 736 C C . PRO A 1 92 ? 1.979 -7.765 25.977 1.00 91.25 92 PRO A C 1
ATOM 738 O O . PRO A 1 92 ? 1.881 -6.625 26.425 1.00 91.25 92 PRO A O 1
ATOM 741 N N . GLY A 1 93 ? 1.350 -8.803 26.531 1.00 91.00 93 GLY A N 1
ATOM 742 C CA . GLY A 1 93 ? 0.492 -8.678 27.715 1.00 91.00 93 GLY A CA 1
ATOM 743 C C . GLY A 1 93 ? -0.883 -8.049 27.454 1.00 91.00 93 GLY A C 1
ATOM 744 O O . GLY A 1 93 ? -1.652 -7.860 28.393 1.00 91.00 93 GLY A O 1
ATOM 745 N N . THR A 1 94 ? -1.233 -7.742 26.200 1.00 92.44 94 THR A N 1
ATOM 746 C CA . THR A 1 94 ? -2.558 -7.219 25.839 1.00 92.44 94 THR A CA 1
ATOM 747 C C . THR A 1 94 ? -3.148 -7.964 24.641 1.00 92.44 94 THR A C 1
ATOM 749 O O . THR A 1 94 ? -2.435 -8.585 23.860 1.00 92.44 94 THR A O 1
ATOM 752 N N . SER A 1 95 ? -4.460 -7.842 24.432 1.00 90.94 95 SER A N 1
ATOM 753 C CA . SER A 1 95 ? -5.137 -8.287 23.204 1.00 90.94 95 SER A CA 1
ATOM 754 C C . SER A 1 95 ? -5.144 -7.217 22.097 1.00 90.94 95 SER A C 1
ATOM 756 O O . SER A 1 95 ? -5.973 -7.265 21.182 1.00 90.94 95 SER A O 1
ATOM 758 N N . LYS A 1 96 ? -4.283 -6.195 22.207 1.00 91.75 96 LYS A N 1
ATOM 759 C CA . LYS A 1 96 ? -4.236 -5.046 21.297 1.00 91.75 96 LYS A CA 1
ATOM 760 C C . LYS A 1 96 ? -3.114 -5.198 20.272 1.00 91.75 96 LYS A C 1
ATOM 762 O O . LYS A 1 96 ? -2.125 -5.895 20.479 1.00 91.75 96 LYS A O 1
ATOM 767 N N . PHE A 1 97 ? -3.282 -4.487 19.163 1.00 93.75 97 PHE A N 1
ATOM 768 C CA . PHE A 1 97 ? -2.350 -4.462 18.043 1.00 93.75 97 PHE A CA 1
ATOM 769 C C . PHE A 1 97 ? -2.008 -3.021 17.692 1.00 93.75 97 PHE A C 1
ATOM 771 O O . PHE A 1 97 ? -2.868 -2.141 17.789 1.00 93.75 97 PHE A O 1
ATOM 778 N N . GLN A 1 98 ? -0.780 -2.797 17.241 1.00 94.06 98 GLN A N 1
ATOM 779 C CA . GLN A 1 98 ? -0.324 -1.511 16.729 1.00 94.06 98 GLN A CA 1
ATOM 780 C C . GLN A 1 98 ? 0.163 -1.638 15.288 1.00 94.06 98 GLN A C 1
ATOM 782 O O . GLN A 1 98 ? 0.628 -2.698 14.873 1.00 94.06 98 GLN A O 1
ATOM 787 N N . TYR A 1 99 ? 0.056 -0.546 14.536 1.00 96.19 99 TYR A N 1
ATOM 788 C CA . TYR A 1 99 ? 0.624 -0.437 13.198 1.00 96.19 99 TYR A CA 1
ATOM 789 C C . TYR A 1 99 ? 1.952 0.310 13.280 1.00 96.19 99 TYR A C 1
ATOM 791 O O . TYR A 1 99 ? 1.978 1.453 13.735 1.00 96.19 99 TYR A O 1
ATOM 799 N N . GLN A 1 100 ? 3.026 -0.305 12.799 1.00 95.00 100 GLN A N 1
ATOM 800 C CA . GLN A 1 100 ? 4.355 0.297 12.734 1.00 95.00 100 GLN A CA 1
ATOM 801 C C . GLN A 1 100 ? 4.810 0.421 11.279 1.00 95.00 100 GLN A C 1
ATOM 803 O O . GLN A 1 100 ? 4.680 -0.526 10.502 1.00 95.00 100 GLN A O 1
ATOM 808 N N . ASP A 1 101 ? 5.364 1.575 10.904 1.00 95.44 101 ASP A N 1
ATOM 809 C CA . ASP A 1 101 ? 6.037 1.718 9.612 1.00 95.44 101 ASP A CA 1
ATOM 810 C C . ASP A 1 101 ? 7.271 0.820 9.570 1.00 95.44 101 ASP A C 1
ATOM 812 O O . ASP A 1 101 ? 8.179 0.947 10.387 1.00 95.44 101 ASP A O 1
ATOM 816 N N . THR A 1 102 ? 7.284 -0.106 8.618 1.00 96.12 102 THR A N 1
ATOM 817 C CA . THR A 1 102 ? 8.362 -1.071 8.416 1.00 96.12 102 THR A CA 1
ATOM 818 C C . THR A 1 102 ? 8.879 -0.934 6.996 1.00 96.12 102 THR A C 1
ATOM 820 O O . THR A 1 102 ? 8.107 -1.003 6.038 1.00 96.12 102 THR A O 1
ATOM 823 N N . ARG A 1 103 ? 10.191 -0.738 6.860 1.00 96.50 103 ARG A N 1
ATOM 824 C CA . ARG A 1 103 ? 10.876 -0.714 5.568 1.00 96.50 103 ARG A CA 1
ATOM 825 C C . ARG A 1 103 ? 11.373 -2.114 5.227 1.00 96.50 103 ARG A C 1
ATOM 827 O O . ARG A 1 103 ? 11.975 -2.777 6.063 1.00 96.50 103 ARG A O 1
ATOM 834 N N . PHE A 1 104 ? 11.150 -2.529 3.991 1.00 96.19 104 PHE A N 1
ATOM 835 C CA . PHE A 1 104 ? 11.691 -3.750 3.414 1.00 96.19 104 PHE A CA 1
ATOM 836 C C . PHE A 1 104 ? 12.309 -3.422 2.058 1.00 96.19 104 PHE A C 1
ATOM 838 O O . PHE A 1 104 ? 11.749 -2.630 1.302 1.00 96.19 104 PHE A O 1
ATOM 845 N N . SER A 1 105 ? 13.455 -4.014 1.751 1.00 94.94 105 SER A N 1
ATOM 846 C CA . SER A 1 105 ? 14.112 -3.879 0.454 1.00 94.94 105 SER A CA 1
ATOM 847 C C . SER A 1 105 ? 14.728 -5.201 0.045 1.00 94.94 105 SER A C 1
ATOM 849 O O . SER A 1 105 ? 15.316 -5.884 0.881 1.00 94.94 105 SER A O 1
ATOM 851 N N . ALA A 1 106 ? 14.604 -5.542 -1.230 1.00 94.12 106 ALA A N 1
ATOM 852 C CA . ALA A 1 106 ? 15.152 -6.766 -1.783 1.00 94.12 106 ALA A CA 1
ATOM 853 C C . ALA A 1 106 ? 15.503 -6.582 -3.258 1.00 94.12 106 ALA A C 1
ATOM 855 O O . ALA A 1 106 ? 14.910 -5.757 -3.959 1.00 94.12 106 ALA A O 1
ATOM 856 N N . TYR A 1 107 ? 16.437 -7.405 -3.723 1.00 95.31 107 TYR A N 1
ATOM 857 C CA . TYR A 1 107 ? 16.657 -7.602 -5.144 1.00 95.31 107 TYR A CA 1
ATOM 858 C C . TYR A 1 107 ? 15.713 -8.683 -5.657 1.00 95.31 107 TYR A C 1
ATOM 860 O O . TYR A 1 107 ? 15.651 -9.781 -5.106 1.00 95.31 107 TYR A O 1
ATOM 868 N N . VAL A 1 108 ? 14.964 -8.365 -6.706 1.00 95.31 108 VAL A N 1
ATOM 869 C CA . VAL A 1 108 ? 13.911 -9.224 -7.239 1.00 95.31 108 VAL A CA 1
ATOM 870 C C . VAL A 1 108 ? 14.060 -9.315 -8.745 1.00 95.31 108 VAL A C 1
ATOM 872 O O . VAL A 1 108 ? 14.072 -8.302 -9.443 1.00 95.31 108 VAL A O 1
ATOM 875 N N . LYS A 1 109 ? 14.152 -10.545 -9.249 1.00 95.00 109 LYS A N 1
ATOM 876 C CA . LYS A 1 109 ? 14.082 -10.819 -10.682 1.00 95.00 109 LYS A CA 1
ATOM 877 C C . LYS A 1 109 ? 12.629 -10.686 -11.138 1.00 95.00 109 LYS A C 1
ATOM 879 O O . LYS A 1 109 ? 11.758 -11.379 -10.609 1.00 95.00 109 LYS A O 1
ATOM 884 N N . ALA A 1 110 ? 12.353 -9.780 -12.065 1.00 96.31 110 ALA A N 1
ATOM 885 C CA . ALA A 1 110 ? 10.997 -9.466 -12.502 1.00 96.31 110 ALA A CA 1
ATOM 886 C C . ALA A 1 110 ? 10.976 -8.971 -13.953 1.00 96.31 110 ALA A C 1
ATOM 888 O O . ALA A 1 110 ? 11.992 -8.528 -14.484 1.00 96.31 110 ALA A O 1
ATOM 889 N N . ASP A 1 111 ? 9.798 -9.015 -14.569 1.00 95.94 111 ASP A N 1
ATOM 890 C CA . ASP A 1 111 ? 9.593 -8.576 -15.960 1.00 95.94 111 ASP A CA 1
ATOM 891 C C . ASP A 1 111 ? 9.290 -7.079 -16.070 1.00 95.94 111 ASP A C 1
ATOM 893 O O . ASP A 1 111 ? 9.365 -6.494 -17.145 1.00 95.94 111 ASP A O 1
ATOM 897 N N . SER A 1 112 ? 8.917 -6.454 -14.954 1.00 96.38 112 SER A N 1
ATOM 898 C CA . SER A 1 112 ? 8.600 -5.033 -14.841 1.00 96.38 112 SER A CA 1
ATOM 899 C C . SER A 1 112 ? 8.702 -4.584 -13.383 1.00 96.38 112 SER A C 1
ATOM 901 O O . SER A 1 112 ? 8.740 -5.400 -12.453 1.00 96.38 112 SER A O 1
ATOM 903 N N . ALA A 1 113 ? 8.682 -3.272 -13.155 1.00 94.88 113 ALA A N 1
ATOM 904 C CA . ALA A 1 113 ? 8.638 -2.715 -11.807 1.00 94.88 113 ALA A CA 1
ATOM 905 C C . ALA A 1 113 ? 7.329 -3.060 -11.067 1.00 94.88 113 ALA A C 1
ATOM 907 O O . ALA A 1 113 ? 7.340 -3.284 -9.856 1.00 94.88 113 ALA A O 1
ATOM 908 N N . GLN A 1 114 ? 6.205 -3.172 -11.784 1.00 96.38 114 GLN A N 1
ATOM 909 C CA . GLN A 1 114 ? 4.946 -3.672 -11.225 1.00 96.38 114 GLN A CA 1
ATOM 910 C C . GLN A 1 114 ? 5.082 -5.133 -10.767 1.00 96.38 114 GLN A C 1
ATOM 912 O O . GLN A 1 114 ? 4.702 -5.448 -9.639 1.00 96.38 114 GLN A O 1
ATOM 917 N N . HIS A 1 115 ? 5.682 -5.999 -11.591 1.00 97.19 115 HIS A N 1
ATOM 918 C CA . HIS A 1 115 ? 5.916 -7.400 -11.231 1.00 97.19 115 HIS A CA 1
ATOM 919 C C . HIS A 1 115 ? 6.872 -7.508 -10.021 1.00 97.19 115 HIS A C 1
ATOM 921 O O . HIS A 1 115 ? 6.628 -8.291 -9.104 1.00 97.19 115 HIS A O 1
ATOM 927 N N . CYS A 1 116 ? 7.900 -6.653 -9.932 1.00 97.06 116 CYS A N 1
ATOM 928 C CA . CYS A 1 116 ? 8.769 -6.559 -8.751 1.00 97.06 116 CYS A CA 1
ATOM 929 C C . CYS A 1 116 ? 7.979 -6.234 -7.469 1.00 97.06 116 CYS A C 1
ATOM 931 O O . CYS A 1 116 ? 8.133 -6.916 -6.454 1.00 97.06 116 CYS A O 1
ATOM 933 N N . TYR A 1 117 ? 7.096 -5.230 -7.510 1.00 97.56 117 TYR A N 1
ATOM 934 C CA . TYR A 1 117 ? 6.224 -4.896 -6.380 1.00 97.56 117 TYR A CA 1
ATOM 935 C C . TYR A 1 117 ? 5.345 -6.080 -5.953 1.00 97.56 117 TYR A C 1
ATOM 937 O O . TYR A 1 117 ? 5.250 -6.373 -4.761 1.00 97.56 117 TYR A O 1
ATOM 945 N N . GLU A 1 118 ? 4.706 -6.756 -6.910 1.00 97.25 118 GLU A N 1
ATOM 946 C CA . GLU A 1 118 ? 3.802 -7.880 -6.641 1.00 97.25 118 GLU A CA 1
ATOM 947 C C . GLU A 1 118 ? 4.532 -9.025 -5.943 1.00 97.25 118 GLU A C 1
ATOM 949 O O . GLU A 1 118 ? 4.064 -9.492 -4.904 1.00 97.25 118 GLU A O 1
ATOM 954 N N . ARG A 1 119 ? 5.726 -9.389 -6.429 1.00 97.06 119 ARG A N 1
ATOM 955 C CA . ARG A 1 119 ? 6.578 -10.409 -5.801 1.00 97.06 119 ARG A CA 1
ATOM 956 C C . ARG A 1 119 ? 6.996 -10.032 -4.381 1.00 97.06 119 ARG A C 1
ATOM 958 O O . ARG A 1 119 ? 6.990 -10.888 -3.502 1.00 97.06 119 ARG A O 1
ATOM 965 N N . ILE A 1 120 ? 7.334 -8.763 -4.131 1.00 97.25 120 ILE A N 1
ATOM 966 C CA . ILE A 1 120 ? 7.675 -8.284 -2.780 1.00 97.25 120 ILE A CA 1
ATOM 967 C C . ILE A 1 120 ? 6.474 -8.405 -1.840 1.00 97.25 120 ILE A C 1
ATOM 969 O O . ILE A 1 120 ? 6.612 -8.896 -0.720 1.00 97.25 120 ILE A O 1
ATOM 973 N N . VAL A 1 121 ? 5.298 -7.944 -2.268 1.00 96.75 121 VAL A N 1
ATOM 974 C CA . VAL A 1 121 ? 4.089 -7.982 -1.435 1.00 96.75 121 VAL A CA 1
ATOM 975 C C . VAL A 1 121 ? 3.646 -9.415 -1.170 1.00 96.75 121 VAL A C 1
ATOM 977 O O . VAL A 1 121 ? 3.255 -9.715 -0.044 1.00 96.75 121 VAL A O 1
ATOM 980 N N . ASP A 1 122 ? 3.714 -10.290 -2.170 1.00 96.88 122 ASP A N 1
ATOM 981 C CA . ASP A 1 122 ? 3.400 -11.709 -2.012 1.00 96.88 122 ASP A CA 1
ATOM 982 C C . ASP A 1 122 ? 4.358 -12.384 -1.020 1.00 96.88 122 ASP A C 1
ATOM 984 O O . ASP A 1 122 ? 3.915 -12.957 -0.024 1.00 96.88 122 ASP A O 1
ATOM 988 N N . HIS A 1 123 ? 5.669 -12.179 -1.184 1.00 96.12 123 HIS A N 1
ATOM 989 C CA . HIS A 1 123 ? 6.674 -12.666 -0.238 1.00 96.12 123 HIS A CA 1
ATOM 990 C C . HIS A 1 123 ? 6.400 -12.189 1.197 1.00 96.12 123 HIS A C 1
ATOM 992 O O . HIS A 1 123 ? 6.418 -12.985 2.133 1.00 96.12 123 HIS A O 1
ATOM 998 N N . LEU A 1 124 ? 6.099 -10.899 1.387 1.00 95.81 124 LEU A N 1
ATOM 999 C CA . LEU A 1 124 ? 5.812 -10.344 2.711 1.00 95.81 124 LEU A CA 1
ATOM 1000 C C . LEU A 1 124 ? 4.512 -10.880 3.322 1.00 95.81 124 LEU A C 1
ATOM 1002 O O . LEU A 1 124 ? 4.440 -10.989 4.539 1.00 95.81 1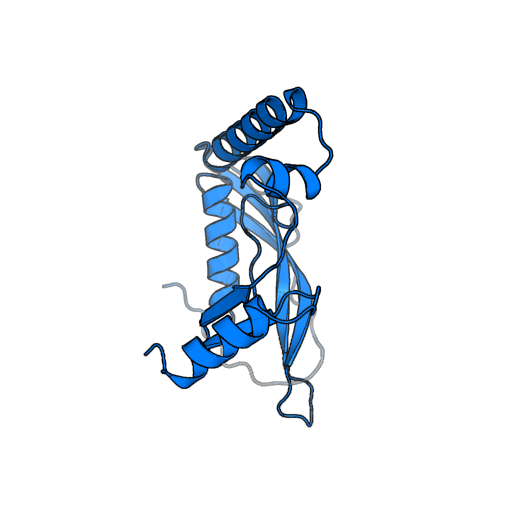24 LEU A O 1
ATOM 1006 N N . LYS A 1 125 ? 3.494 -11.211 2.523 1.00 94.25 125 LYS A N 1
ATOM 1007 C CA . LYS A 1 125 ? 2.244 -11.810 3.023 1.00 94.25 125 LYS A CA 1
ATOM 1008 C C . LYS A 1 125 ? 2.406 -13.269 3.438 1.00 94.25 125 LYS A C 1
ATOM 1010 O O . LYS A 1 125 ? 1.693 -13.711 4.333 1.00 94.25 125 LYS A O 1
ATOM 1015 N N . ASN A 1 126 ? 3.324 -13.988 2.796 1.00 95.12 126 ASN A N 1
ATOM 1016 C CA . ASN A 1 126 ? 3.591 -15.401 3.065 1.00 95.12 126 ASN A CA 1
ATOM 1017 C C . ASN A 1 126 ? 4.586 -15.613 4.222 1.00 95.12 126 ASN A C 1
ATOM 1019 O O . ASN A 1 126 ? 4.814 -16.740 4.656 1.00 95.12 126 ASN A O 1
ATOM 1023 N N . ARG A 1 127 ? 5.167 -14.536 4.761 1.00 94.38 127 ARG A N 1
ATOM 1024 C CA . ARG A 1 127 ? 6.042 -14.581 5.934 1.00 94.38 127 ARG A CA 1
ATOM 1025 C C . ARG A 1 127 ? 5.252 -14.794 7.225 1.00 94.38 127 ARG A C 1
ATOM 1027 O O . ARG A 1 127 ? 4.358 -14.018 7.546 1.00 94.38 127 ARG A O 1
ATOM 1034 N N . GLN A 1 128 ? 5.664 -15.779 8.025 1.00 91.69 128 GLN A N 1
ATOM 1035 C CA . GLN A 1 128 ? 5.028 -16.095 9.313 1.00 91.69 128 GLN A CA 1
ATOM 1036 C C . GLN A 1 128 ? 5.085 -14.935 10.320 1.00 91.69 128 GLN A C 1
ATOM 1038 O O . GLN A 1 128 ? 4.206 -14.801 11.167 1.00 91.69 128 GLN A O 1
ATOM 1043 N N . ASP A 1 129 ? 6.102 -14.075 10.229 1.00 91.00 129 ASP A N 1
ATOM 1044 C CA . ASP A 1 129 ? 6.275 -12.940 11.132 1.00 91.00 129 ASP A CA 1
ATOM 1045 C C . ASP A 1 129 ? 5.440 -11.705 10.729 1.00 91.00 129 ASP A C 1
ATOM 1047 O O . ASP A 1 129 ? 5.408 -10.712 11.464 1.00 91.00 129 ASP A O 1
ATOM 1051 N N . VAL A 1 130 ? 4.744 -11.733 9.588 1.00 93.44 130 VAL A N 1
ATOM 1052 C CA . VAL A 1 130 ? 3.916 -10.622 9.100 1.00 93.44 130 VAL A CA 1
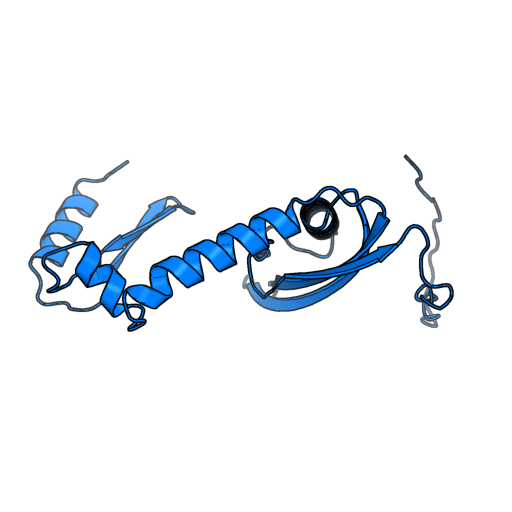ATOM 1053 C C . VAL A 1 130 ? 2.436 -10.971 9.243 1.00 93.44 130 VAL A C 1
ATOM 1055 O O . VAL A 1 130 ? 1.884 -11.787 8.517 1.00 93.44 130 VAL A O 1
ATOM 1058 N N . ASP A 1 131 ? 1.756 -10.296 10.169 1.00 93.88 131 ASP A N 1
ATOM 1059 C CA . ASP A 1 131 ? 0.321 -10.494 10.379 1.00 93.88 131 ASP A CA 1
ATOM 1060 C C . ASP A 1 131 ? -0.491 -10.058 9.144 1.00 93.88 131 ASP A C 1
ATOM 1062 O O . ASP A 1 131 ? -0.252 -8.985 8.579 1.00 93.88 131 ASP A O 1
ATOM 1066 N N . LEU A 1 132 ? -1.500 -10.854 8.772 1.00 92.75 132 LEU A N 1
ATOM 1067 C CA . LEU A 1 132 ? -2.374 -10.646 7.606 1.00 92.75 132 LEU A CA 1
ATOM 1068 C C . LEU A 1 132 ? -3.127 -9.304 7.606 1.00 92.75 132 LEU A C 1
ATOM 1070 O O . LEU A 1 132 ? -3.638 -8.877 6.570 1.00 92.75 132 LEU A O 1
ATOM 1074 N N . ARG A 1 133 ? -3.237 -8.631 8.757 1.00 93.50 133 ARG A N 1
ATOM 1075 C CA . ARG A 1 133 ? -3.841 -7.294 8.878 1.00 93.50 133 ARG A CA 1
ATOM 1076 C C . ARG A 1 133 ? -2.870 -6.165 8.531 1.00 93.50 133 ARG A C 1
ATOM 1078 O O . ARG A 1 133 ? -3.291 -5.007 8.508 1.00 93.50 133 ARG A O 1
ATOM 1085 N N . SER A 1 134 ? -1.597 -6.475 8.283 1.00 96.12 134 SER A N 1
ATOM 1086 C CA . SER A 1 134 ? -0.604 -5.511 7.805 1.00 96.12 134 SER A CA 1
ATOM 1087 C C . SER A 1 134 ? -1.073 -4.856 6.505 1.00 96.12 134 SER A C 1
ATOM 1089 O O . SER A 1 134 ? -1.663 -5.499 5.637 1.00 96.12 134 SER A O 1
ATOM 1091 N N . GLN A 1 135 ? -0.841 -3.550 6.376 1.00 96.19 135 GLN A N 1
ATOM 1092 C CA . GLN A 1 135 ? -1.329 -2.764 5.245 1.00 96.19 135 GLN A CA 1
ATOM 1093 C C . GLN A 1 135 ? -0.174 -2.431 4.314 1.00 96.19 135 GLN A C 1
ATOM 1095 O O . GLN A 1 135 ? 0.783 -1.758 4.707 1.00 96.19 135 GLN A O 1
ATOM 1100 N N . PHE A 1 136 ? -0.298 -2.870 3.066 1.00 96.00 136 PHE A N 1
ATOM 1101 C CA . PHE A 1 136 ? 0.678 -2.607 2.019 1.00 96.00 136 PHE A CA 1
ATOM 1102 C C . PHE A 1 136 ? 0.277 -1.360 1.222 1.00 96.00 136 PHE A C 1
ATOM 1104 O O . PHE A 1 136 ? -0.897 -1.211 0.868 1.00 96.00 136 PHE A O 1
ATOM 1111 N N . PRO A 1 137 ? 1.220 -0.445 0.940 1.00 94.56 137 PRO A N 1
ATOM 1112 C CA . PRO A 1 137 ? 0.949 0.715 0.102 1.00 94.56 137 PRO A CA 1
ATOM 1113 C C . PRO A 1 137 ? 0.703 0.285 -1.343 1.00 94.56 137 PRO A C 1
ATOM 1115 O O . PRO A 1 137 ? 1.161 -0.772 -1.756 1.00 94.56 137 PRO A O 1
ATOM 1118 N N . SER A 1 138 ? 0.052 1.126 -2.147 1.00 93.88 138 SER A N 1
ATOM 1119 C CA . SER A 1 138 ? -0.049 0.899 -3.595 1.00 93.88 138 SER A CA 1
ATOM 1120 C C . SER A 1 138 ? 1.320 1.013 -4.276 1.00 93.88 138 SER A C 1
ATOM 1122 O O . SER A 1 138 ? 2.093 1.913 -3.942 1.00 93.88 138 SER A O 1
ATOM 1124 N N . SER A 1 139 ? 1.556 0.196 -5.308 1.00 91.50 139 SER A N 1
ATOM 1125 C CA . SER A 1 139 ? 2.723 0.289 -6.201 1.00 91.50 139 SER A CA 1
ATOM 1126 C C . SER A 1 139 ? 2.885 1.661 -6.868 1.00 91.50 139 SER A C 1
ATOM 1128 O O . SER A 1 139 ? 3.988 2.077 -7.204 1.00 91.50 139 SER A O 1
ATOM 1130 N N . LYS A 1 140 ? 1.790 2.420 -7.008 1.00 89.00 140 LYS A N 1
ATOM 1131 C CA . LYS A 1 140 ? 1.777 3.765 -7.610 1.00 89.00 140 LYS A CA 1
ATOM 1132 C C . LYS A 1 140 ? 2.148 4.869 -6.612 1.00 89.00 140 LYS A C 1
ATOM 1134 O O . LYS A 1 140 ? 2.388 6.013 -7.011 1.00 89.00 140 LYS A O 1
ATOM 1139 N N . GLY A 1 141 ? 2.151 4.547 -5.316 1.00 86.81 141 GLY A N 1
ATOM 1140 C CA . GLY A 1 141 ? 2.414 5.483 -4.226 1.00 86.81 141 GLY A CA 1
ATOM 1141 C C . GLY A 1 141 ? 3.879 5.918 -4.133 1.00 86.81 141 GLY A C 1
ATOM 1142 O O . GLY A 1 141 ? 4.705 5.583 -4.978 1.00 86.81 141 GLY A O 1
ATOM 1143 N N . ASN A 1 142 ? 4.190 6.688 -3.090 1.00 89.69 142 ASN A N 1
ATOM 1144 C CA . ASN A 1 142 ? 5.566 7.097 -2.768 1.00 89.69 142 ASN A CA 1
ATOM 1145 C C . ASN A 1 142 ? 6.254 6.123 -1.801 1.00 89.69 142 ASN A C 1
ATOM 1147 O O . ASN A 1 142 ? 7.460 6.186 -1.614 1.00 89.69 142 ASN A O 1
ATOM 1151 N N . SER A 1 143 ? 5.486 5.225 -1.182 1.00 93.38 143 SER A N 1
ATOM 1152 C CA . SER A 1 143 ? 5.989 4.223 -0.239 1.00 93.38 143 SER A CA 1
ATOM 1153 C C . SER A 1 143 ? 6.547 2.975 -0.927 1.00 93.38 143 SER A C 1
ATOM 1155 O O . SER A 1 143 ? 6.930 2.039 -0.236 1.00 93.38 143 SER A O 1
ATOM 1157 N N . TYR A 1 144 ? 6.566 2.943 -2.260 1.00 95.94 144 TYR A N 1
ATOM 1158 C CA . TYR A 1 144 ? 7.277 1.952 -3.057 1.00 95.94 144 TYR A CA 1
ATOM 1159 C C . TYR A 1 144 ? 8.218 2.680 -4.016 1.00 95.94 144 TYR A C 1
ATOM 1161 O O . TYR A 1 144 ? 7.803 3.597 -4.728 1.00 95.94 144 TYR A O 1
ATOM 1169 N N . THR A 1 145 ? 9.479 2.273 -4.020 1.00 95.19 145 THR A N 1
ATOM 1170 C CA . THR A 1 145 ? 10.519 2.769 -4.921 1.00 95.19 145 THR A CA 1
ATOM 1171 C C . THR A 1 145 ? 11.235 1.584 -5.537 1.00 95.19 145 THR A C 1
ATOM 1173 O O . THR A 1 145 ? 11.427 0.568 -4.869 1.00 95.19 145 THR A O 1
ATOM 1176 N N . TYR A 1 146 ? 11.665 1.724 -6.783 1.00 94.81 146 TYR A N 1
ATOM 1177 C CA . TYR A 1 146 ? 12.391 0.679 -7.487 1.00 94.81 146 TYR A CA 1
ATOM 1178 C C . TYR A 1 146 ? 13.555 1.265 -8.278 1.00 94.81 146 TYR A C 1
ATOM 1180 O O . TYR A 1 146 ? 13.531 2.435 -8.668 1.00 94.81 146 TYR A O 1
ATOM 1188 N N . ARG A 1 147 ? 14.556 0.429 -8.539 1.00 94.25 147 ARG A N 1
ATOM 1189 C CA . ARG A 1 147 ? 15.665 0.718 -9.442 1.00 94.25 147 ARG A CA 1
ATOM 1190 C C . ARG A 1 147 ? 15.932 -0.514 -10.294 1.00 94.25 147 ARG A C 1
ATOM 1192 O O . ARG A 1 147 ? 16.108 -1.601 -9.755 1.00 94.25 147 ARG A O 1
ATOM 1199 N N . PHE A 1 148 ? 15.940 -0.344 -11.612 1.00 93.75 148 PHE A N 1
ATOM 1200 C CA . PHE A 1 148 ? 16.381 -1.399 -12.519 1.00 93.75 148 PHE A CA 1
ATOM 1201 C C . PHE A 1 148 ? 17.902 -1.523 -12.448 1.00 93.75 148 PHE A C 1
ATOM 1203 O O . PHE A 1 148 ? 18.601 -0.511 -12.497 1.00 93.75 148 PHE A O 1
ATOM 1210 N N . ILE A 1 149 ? 18.390 -2.750 -12.310 1.00 93.44 149 ILE A N 1
ATOM 1211 C CA . ILE A 1 149 ? 19.813 -3.055 -12.165 1.00 93.44 149 ILE A CA 1
ATOM 1212 C C . ILE A 1 149 ? 20.393 -3.620 -13.464 1.00 93.44 149 ILE A C 1
ATOM 1214 O O . ILE A 1 149 ? 21.501 -3.247 -13.837 1.00 93.44 149 ILE A O 1
ATOM 1218 N N . GLY A 1 150 ? 19.643 -4.466 -14.176 1.00 90.00 150 GLY A N 1
ATOM 1219 C CA . GLY A 1 150 ? 20.112 -5.153 -15.384 1.00 90.00 150 GLY A CA 1
ATOM 1220 C C . GLY A 1 150 ? 19.946 -6.667 -15.299 1.00 90.00 150 GLY A C 1
ATOM 1221 O O . GLY A 1 150 ? 19.211 -7.173 -14.454 1.00 90.00 150 GLY A O 1
ATOM 1222 N N . ASP A 1 151 ? 20.637 -7.400 -16.165 1.00 88.00 151 ASP A N 1
ATOM 1223 C CA . ASP A 1 151 ? 20.504 -8.860 -16.271 1.00 88.00 151 ASP A CA 1
ATOM 1224 C C . ASP A 1 151 ? 21.241 -9.632 -15.166 1.00 88.00 151 ASP A C 1
ATOM 1226 O O . ASP A 1 151 ? 20.870 -10.761 -14.828 1.00 88.00 151 ASP A O 1
ATOM 1230 N N . SER A 1 152 ? 22.245 -9.009 -14.549 1.00 86.38 152 SER A N 1
ATOM 1231 C CA . SER A 1 152 ? 23.035 -9.568 -13.453 1.00 86.38 152 SER A CA 1
ATOM 1232 C C . SER A 1 152 ? 22.881 -8.753 -12.170 1.00 86.38 152 SER A C 1
ATOM 1234 O O . SER A 1 152 ? 22.691 -7.536 -12.189 1.00 86.38 152 SER A O 1
ATOM 1236 N N . LEU A 1 153 ? 22.954 -9.444 -11.028 1.00 79.44 153 LEU A N 1
ATOM 1237 C CA . LEU A 1 153 ? 23.076 -8.774 -9.738 1.00 79.44 153 LEU A CA 1
ATOM 1238 C C . LEU A 1 153 ? 24.459 -8.122 -9.630 1.00 79.44 153 LEU A C 1
ATOM 1240 O O . LEU A 1 153 ? 25.431 -8.685 -10.135 1.00 79.44 153 LEU A O 1
ATOM 1244 N N . PRO A 1 154 ? 24.581 -6.974 -8.944 1.00 69.44 154 PRO A N 1
ATOM 1245 C CA . PRO A 1 154 ? 25.882 -6.420 -8.621 1.00 69.44 154 PRO A CA 1
ATOM 1246 C C . PRO A 1 154 ? 26.621 -7.438 -7.747 1.00 69.44 154 PRO A C 1
ATOM 1248 O O . PRO A 1 154 ? 26.097 -7.870 -6.722 1.00 69.44 154 PRO A O 1
ATOM 1251 N N . GLU A 1 155 ? 27.848 -7.787 -8.123 1.00 65.31 155 GLU A N 1
ATOM 1252 C CA . GLU A 1 155 ? 28.705 -8.771 -7.434 1.00 65.31 155 GLU A CA 1
ATOM 1253 C C . GLU A 1 155 ? 28.958 -8.438 -5.946 1.00 65.31 155 GLU A C 1
ATOM 1255 O O . GLU A 1 155 ? 29.395 -9.281 -5.171 1.00 65.31 155 GLU A O 1
ATOM 1260 N N . ASN A 1 156 ? 28.638 -7.208 -5.529 1.00 61.06 156 ASN A N 1
ATOM 1261 C CA . ASN A 1 156 ? 28.824 -6.675 -4.179 1.00 61.06 156 ASN A CA 1
ATOM 1262 C C . ASN A 1 156 ? 27.536 -6.650 -3.329 1.00 61.06 156 ASN A C 1
ATOM 1264 O O . ASN A 1 156 ? 27.492 -6.027 -2.268 1.00 61.06 156 ASN A O 1
ATOM 1268 N N . VAL A 1 157 ? 26.453 -7.298 -3.773 1.00 56.03 157 VAL A N 1
ATOM 1269 C CA . VAL A 1 157 ? 25.306 -7.551 -2.892 1.00 56.03 157 VAL A CA 1
ATOM 1270 C C . VAL A 1 157 ? 25.709 -8.677 -1.957 1.00 56.03 157 VAL A C 1
ATOM 1272 O O . VAL A 1 157 ? 25.499 -9.852 -2.249 1.00 56.03 157 VAL A O 1
ATOM 1275 N N . ALA A 1 158 ? 26.332 -8.304 -0.840 1.00 46.88 158 ALA A N 1
ATOM 1276 C CA . ALA A 1 158 ? 26.558 -9.206 0.269 1.00 46.88 158 ALA A CA 1
ATOM 1277 C C . ALA A 1 158 ? 25.232 -9.909 0.579 1.00 46.88 158 ALA A C 1
ATOM 1279 O O . ALA A 1 158 ? 24.285 -9.294 1.075 1.00 46.88 158 ALA A O 1
ATOM 1280 N N . VAL A 1 159 ? 25.161 -11.203 0.262 1.00 52.50 159 VAL A N 1
ATOM 1281 C CA . VAL A 1 159 ? 24.227 -12.109 0.923 1.00 52.50 159 VAL A CA 1
ATOM 1282 C C . VAL A 1 159 ? 24.404 -11.807 2.408 1.00 52.50 159 VAL A C 1
ATOM 1284 O O . VAL A 1 159 ? 25.552 -11.862 2.864 1.00 52.50 159 VAL A O 1
ATOM 1287 N N . PRO A 1 160 ? 23.360 -11.399 3.152 1.00 46.28 160 PRO A N 1
ATOM 1288 C CA . PRO A 1 160 ? 23.495 -11.256 4.587 1.00 46.28 160 PRO A CA 1
ATOM 1289 C C . PRO A 1 160 ? 23.914 -12.629 5.104 1.00 46.28 160 PRO A C 1
ATOM 1291 O O . PRO A 1 160 ? 23.105 -13.553 5.163 1.00 46.28 160 PRO A O 1
ATOM 1294 N N . GLN A 1 161 ? 25.210 -12.777 5.381 1.00 40.09 161 GLN A N 1
ATOM 1295 C CA . GLN A 1 161 ? 25.743 -13.928 6.079 1.00 40.09 161 GLN A CA 1
ATOM 1296 C C . GLN A 1 161 ? 24.927 -14.001 7.366 1.00 40.09 161 GLN A C 1
ATOM 1298 O O . GLN A 1 161 ? 24.799 -12.966 8.032 1.00 40.09 161 GLN A O 1
ATOM 1303 N N . PRO A 1 162 ? 24.307 -15.145 7.692 1.00 42.97 162 PRO A N 1
ATOM 1304 C CA . PRO A 1 162 ? 23.653 -15.282 8.975 1.00 42.97 162 PRO A CA 1
ATOM 1305 C C . PRO A 1 162 ? 24.706 -14.957 10.028 1.00 42.97 162 PRO A C 1
ATOM 1307 O O . PRO A 1 162 ? 25.707 -15.661 10.153 1.00 42.97 162 PRO A O 1
ATOM 1310 N N . SER A 1 163 ? 24.522 -13.835 10.725 1.00 37.28 163 SER A N 1
ATOM 1311 C CA . SER A 1 163 ? 25.332 -13.509 11.887 1.00 37.28 163 SER A CA 1
ATOM 1312 C C . SER A 1 163 ? 25.287 -14.742 12.786 1.00 37.28 163 SER A C 1
ATOM 1314 O O . SER A 1 163 ? 24.176 -15.175 13.109 1.00 37.28 163 SER A O 1
ATOM 1316 N N . PRO A 1 164 ? 26.429 -15.342 13.160 1.00 38.28 164 PRO A N 1
ATOM 1317 C CA . PRO A 1 164 ? 26.428 -16.426 14.121 1.00 38.28 164 PRO A CA 1
ATOM 1318 C C . PRO A 1 164 ? 25.935 -15.837 15.440 1.00 38.28 164 PRO A C 1
ATOM 1320 O O . PRO A 1 164 ? 26.680 -15.196 16.180 1.00 38.28 164 PRO A O 1
ATOM 1323 N N . VAL A 1 165 ? 24.638 -15.984 15.699 1.00 45.38 165 VAL A N 1
ATOM 1324 C CA . VAL A 1 165 ? 24.094 -15.816 17.036 1.00 45.38 165 VAL A CA 1
ATOM 1325 C C . VAL A 1 165 ? 24.653 -16.999 17.806 1.00 45.38 165 VAL A C 1
ATOM 1327 O O . VAL A 1 165 ? 24.244 -18.140 17.598 1.00 45.38 165 VAL A O 1
ATOM 1330 N N . ALA A 1 166 ? 25.682 -16.714 18.599 1.00 47.78 166 ALA A N 1
ATOM 1331 C CA . ALA A 1 166 ? 26.210 -17.648 19.567 1.00 47.78 166 ALA A CA 1
ATOM 1332 C C . ALA A 1 166 ? 25.065 -18.125 20.475 1.00 47.78 166 ALA A C 1
ATOM 1334 O O . ALA A 1 166 ? 24.261 -17.324 20.952 1.00 47.78 166 ALA A O 1
ATOM 1335 N N . ASP A 1 167 ? 25.045 -19.439 20.677 1.00 41.81 167 ASP A N 1
ATOM 1336 C CA . ASP A 1 167 ? 24.325 -20.169 21.713 1.00 41.81 167 ASP A CA 1
ATOM 1337 C C . ASP A 1 167 ? 22.791 -20.151 21.659 1.00 41.81 167 ASP A C 1
ATOM 1339 O O . ASP A 1 167 ? 22.119 -19.442 22.406 1.00 41.81 167 ASP A O 1
ATOM 1343 N N . SER A 1 168 ? 22.212 -21.091 20.905 1.00 36.81 168 SER A N 1
ATOM 1344 C CA . SER A 1 168 ? 21.575 -22.275 21.520 1.00 36.81 168 SER A CA 1
ATOM 1345 C C . SER A 1 168 ? 20.966 -23.225 20.472 1.00 36.81 168 SER A C 1
ATOM 1347 O O . SER A 1 168 ? 20.567 -22.780 19.396 1.00 36.81 168 SER A O 1
ATOM 1349 N N . PRO A 1 169 ? 20.919 -24.540 20.760 1.00 46.22 169 PRO A N 1
ATOM 1350 C CA . PRO A 1 169 ? 20.791 -25.593 19.763 1.00 46.22 169 PRO A CA 1
ATOM 1351 C C . PRO A 1 169 ? 19.330 -25.982 19.510 1.00 46.22 169 PRO A C 1
ATOM 1353 O O . PRO A 1 169 ? 18.529 -26.059 20.436 1.00 46.22 169 PRO A O 1
ATOM 1356 N N . ILE A 1 170 ? 19.005 -26.264 18.251 1.00 39.38 170 ILE A N 1
ATOM 1357 C CA . ILE A 1 170 ? 18.485 -27.546 17.741 1.00 39.38 170 ILE A CA 1
ATOM 1358 C C . ILE A 1 170 ? 18.227 -27.311 16.250 1.00 39.38 170 ILE A C 1
ATOM 1360 O O . ILE A 1 170 ? 17.374 -26.526 15.842 1.00 39.38 170 ILE A O 1
ATOM 1364 N N . PHE A 1 171 ? 19.080 -27.944 15.456 1.00 35.06 171 PHE A N 1
ATOM 1365 C CA . PHE A 1 171 ? 19.095 -27.931 14.006 1.00 35.06 171 PHE A CA 1
ATOM 1366 C C . PHE A 1 171 ? 18.393 -29.212 13.561 1.00 35.06 171 PHE A C 1
ATOM 1368 O O . PHE A 1 171 ? 18.987 -30.275 13.689 1.00 35.06 171 PHE A O 1
ATOM 1375 N N . ASP A 1 172 ? 17.167 -29.115 13.052 1.00 37.38 172 ASP A N 1
ATOM 1376 C CA . ASP A 1 172 ? 16.621 -30.145 12.166 1.00 37.38 172 ASP A CA 1
ATOM 1377 C C . ASP A 1 172 ? 16.507 -29.510 10.787 1.00 37.38 172 ASP A C 1
ATOM 1379 O O . ASP A 1 172 ? 15.569 -28.781 10.459 1.00 37.38 172 ASP A O 1
ATOM 1383 N N . GLY A 1 173 ? 17.587 -29.683 10.031 1.00 50.72 173 GLY A N 1
ATOM 1384 C CA . GLY A 1 173 ? 17.699 -29.185 8.679 1.00 50.72 173 GLY A CA 1
ATOM 1385 C C . GLY A 1 173 ? 16.798 -29.967 7.744 1.00 50.72 173 GLY A C 1
ATOM 1386 O O . GLY A 1 173 ? 16.972 -31.169 7.613 1.00 50.72 173 GLY A O 1
ATOM 1387 N N . GLU A 1 174 ? 15.940 -29.258 7.020 1.00 35.09 174 GLU A N 1
ATOM 1388 C CA . GLU A 1 174 ? 15.546 -29.633 5.666 1.00 35.09 174 GLU A CA 1
ATOM 1389 C C . GLU A 1 174 ? 15.349 -28.366 4.826 1.00 35.09 174 GLU A C 1
ATOM 1391 O O . GLU A 1 174 ? 14.594 -27.456 5.172 1.00 35.09 174 GLU A O 1
ATOM 1396 N N . PHE A 1 175 ? 16.092 -28.304 3.722 1.00 37.44 175 PHE A N 1
ATOM 1397 C CA . PHE A 1 175 ? 15.910 -27.342 2.643 1.00 37.44 175 PHE A CA 1
ATOM 1398 C C . PHE A 1 175 ? 14.734 -27.803 1.776 1.00 37.44 175 PHE A C 1
ATOM 1400 O O . PHE A 1 175 ? 14.680 -28.974 1.410 1.00 37.44 175 PHE A O 1
ATOM 1407 N N . TYR A 1 176 ? 13.845 -26.888 1.389 1.00 35.66 176 TYR A N 1
ATOM 1408 C CA . TYR A 1 176 ? 12.828 -27.149 0.368 1.00 35.66 176 TYR A CA 1
ATOM 1409 C C . TYR A 1 176 ? 13.074 -26.242 -0.847 1.00 35.66 176 TYR A C 1
ATOM 1411 O O . TYR A 1 176 ? 12.861 -25.031 -0.778 1.00 35.66 176 TYR A O 1
ATOM 1419 N N . GLU A 1 177 ? 13.529 -26.842 -1.951 1.00 39.25 177 GLU A N 1
ATOM 1420 C CA . GLU A 1 177 ? 13.230 -26.383 -3.313 1.00 39.25 177 GLU A CA 1
ATOM 1421 C C . GLU A 1 177 ? 11.980 -27.139 -3.790 1.00 39.25 177 GLU A C 1
ATOM 1423 O O . GLU A 1 177 ? 11.942 -28.369 -3.721 1.00 39.25 177 GLU A O 1
ATOM 1428 N N . GLY A 1 178 ? 10.962 -26.405 -4.251 1.00 39.38 178 GLY A N 1
ATOM 1429 C CA . GLY A 1 178 ? 9.693 -26.944 -4.757 1.00 39.38 178 GLY A CA 1
ATOM 1430 C C . GLY A 1 178 ? 8.538 -25.974 -4.585 1.00 39.38 178 GLY A C 1
ATOM 1431 O O . GLY A 1 178 ? 7.852 -26.081 -3.548 1.00 39.38 178 GLY A O 1
#

Mean predicted aligned error: 16.05 Å

Sequence (178 aa):
MITPALVADIKDYAASDMPYPKRYKVRPRIYFILIKTVAQTLAEFKMNKKAAPVNEVTEAQARKETKLNQLNSIQPGWYEGAIVFKRVIPIPGTSKFQYQDTRFSAYVKADSAQHCYERIVDHLKNRQDVDLRSQFPSSKGNSYTYRFIGDSLPENVAVPQPSPVADSPIFDGEFYEG

pLDDT: mean 80.93, std 19.28, range [35.06, 97.56]

Nearest PDB structures (foldseek):
  9c0j-assembly1_A  TM=2.603E-01  e=1.212E+00  Klebsiella pneumoniae
  7mgl-assembly1_A  TM=3.753E-01  e=2.982E+00  Homo sapiens
  4rx6-assembly1_B  TM=2.102E-01  e=9.535E-01  Bacillus subtilis subsp. subtilis str. 168

Solvent-accessible surface area (backbone atoms only — not comparable to full-atom values): 11134 Å² total; per-residue (Å²): 125,90,47,72,68,58,55,49,53,50,52,52,52,69,73,45,90,70,74,69,69,46,77,47,78,75,46,102,90,42,68,54,72,49,70,77,72,90,56,90,45,75,66,56,54,55,41,75,78,46,95,60,60,79,73,51,54,58,52,54,48,49,53,51,51,51,52,50,51,58,31,64,37,81,55,69,28,31,26,45,40,35,38,44,26,34,41,44,43,77,42,87,98,54,97,47,72,46,77,40,86,40,80,49,71,49,80,34,81,25,50,18,58,49,49,34,48,53,54,52,54,52,54,52,63,73,33,89,89,40,46,90,82,35,46,75,62,56,79,86,45,86,44,33,49,74,43,83,67,38,88,58,77,68,93,80,66,73,71,81,69,79,74,83,74,78,86,81,91,84,87,83,87,77,88,84,89,132

Radius of gyration: 23.79 Å; Cα contacts (8 Å, |Δi|>4): 200; chains: 1; bounding box: 63×56×48 Å

Foldseek 3Di:
DCDPVNVVVVVVVVPDPDQDKDKADPDPPDIDIDHDDPDPDPVSVVCVVDVDDPVVVVVVVVVLVVLVCQQPDFDWAKKWKKAWWFFWDDDPPDPDIGTDTDIDIDIDGARGNNRVLVVVVVVLCPDPRGDVPIGGDDSSDPRMDMDGDGHDDDPPPPPPDPDPPPDDDDDPDDDDDD